Protein AF-A0A5J4T487-F1 (afdb_monomer_lite)

Organism: NCBI:txid222440

Secondary structure (DSSP, 8-state):
---------TT---SSS-HHHHHHHHHHS-SS--HHHHHHHHHHHHHHHTT--HHHHHHHHHH-----TTTTHHHHHHHHT-EEEEEEEETTTTEEEEEEEE-HHHHHHHHHHTT---------------------SS--EEEEEEEEEEETTEEEEEEEE-S-HHHHHSSEE-TTTSS-EE-TTSTTHHHHHHHHHHHHHHTTT---------SSPPP--TTTTT-HHHHHHHHTT-GGG----TT------------

Foldseek 3Di:
DQPPPCPVPVPPPDPFQLQVLLLVLVVVDPDDDDSVSSVVSSLVVVCVLVVHDPVRSVVCRVVDQHDDCVPCVLVVCQVVVAKEWEWEADPVVGAIDTDDIRHNVVSVVVVVVVPDPDDDDDDDDDDDDDDDDDPPVDGYYWYWYWDWDADPNDTRIRIHTDPDPCSRRCWDAAPQQSPDTARPPDPCRVVVNVVCNVVCVVVRNDDDDDDDDDPDDDDDDCVVVVPPVCVVCVVVVNNVPDDPDPPDDDDDPDPPDDD

Sequence (259 aa):
MVKVSRFPLAGLFSDLNDCFWLAFAKWLLQGKVSPDQIRCEAKKQMREFYNLTKKQYDTFINDYKGFDVVDELNKFVIKKLINVNIFYYDNDDKFYYLGERKQYNKIKNINIEDNSELQQDDQHSCSVNQLDEPIVENLLTFNILLVSDTNDNKAIYHVFYVTNTDGLTRQKYCPHCYQQSFDPKDDHFQRDYQQHISQCKINGGQIIKKVKLDEQPFQYVPHIQRNETYAYLLANNATQQFKPTQYYITYDFETVERK

Structure (mmCIF, N/CA/C/O backbone):
data_AF-A0A5J4T487-F1
#
_entry.id   AF-A0A5J4T487-F1
#
loop_
_atom_site.group_PDB
_atom_site.id
_atom_site.type_symbol
_atom_site.label_atom_id
_atom_site.label_alt_id
_atom_site.label_comp_id
_atom_site.label_asym_id
_atom_site.label_entity_id
_atom_site.label_seq_id
_atom_site.pdbx_PDB_ins_code
_atom_site.Cartn_x
_atom_site.Cartn_y
_atom_site.Cartn_z
_atom_site.occupancy
_atom_site.B_iso_or_equiv
_atom_site.auth_seq_id
_atom_site.auth_comp_id
_atom_site.auth_asym_id
_atom_site.auth_atom_id
_atom_site.pdbx_PDB_model_num
ATOM 1 N N . MET A 1 1 ? 16.377 11.952 -14.273 1.00 28.39 1 MET A N 1
ATOM 2 C CA . MET A 1 1 ? 16.378 12.341 -12.848 1.00 28.39 1 MET A CA 1
ATOM 3 C C . MET A 1 1 ? 14.931 12.548 -12.421 1.00 28.39 1 MET A C 1
ATOM 5 O O . MET A 1 1 ? 14.380 13.622 -12.631 1.00 28.39 1 MET A O 1
ATOM 9 N N . VAL A 1 2 ? 14.256 11.489 -11.960 1.00 27.05 2 VAL A N 1
ATOM 10 C CA . VAL A 1 2 ? 12.895 11.646 -11.437 1.00 27.05 2 VAL A CA 1
ATOM 11 C C . VAL A 1 2 ? 13.023 12.445 -10.158 1.00 27.05 2 VAL A C 1
ATOM 13 O O . VAL A 1 2 ? 13.617 11.989 -9.185 1.00 27.05 2 VAL A O 1
ATOM 16 N N . LYS A 1 3 ? 12.500 13.670 -10.197 1.00 23.55 3 LYS A N 1
ATOM 17 C CA . LYS A 1 3 ? 12.076 14.350 -8.988 1.00 23.55 3 LYS A CA 1
ATOM 18 C C . LYS A 1 3 ? 11.014 13.433 -8.381 1.00 23.55 3 LYS A C 1
ATOM 20 O O . LYS A 1 3 ? 9.839 13.571 -8.700 1.00 23.55 3 LYS A O 1
ATOM 25 N N . VAL A 1 4 ? 11.417 12.534 -7.476 1.00 31.47 4 VAL A N 1
ATOM 26 C CA . VAL A 1 4 ? 10.642 12.402 -6.242 1.00 31.47 4 VAL A CA 1
ATOM 27 C C . VAL A 1 4 ? 10.573 13.845 -5.813 1.00 31.47 4 VAL A C 1
ATOM 29 O O . VAL A 1 4 ? 11.621 14.453 -5.571 1.00 31.47 4 VAL A O 1
ATOM 32 N N . SER A 1 5 ? 9.415 14.480 -5.982 1.00 28.56 5 SER A N 1
ATOM 33 C CA . SER A 1 5 ? 9.263 15.838 -5.514 1.00 28.56 5 SER A CA 1
ATOM 34 C C . SER A 1 5 ? 9.824 15.794 -4.106 1.00 28.56 5 SER A C 1
ATOM 36 O O . SER A 1 5 ? 9.265 15.110 -3.248 1.00 28.56 5 SER A O 1
ATOM 38 N N . ARG A 1 6 ? 10.934 16.505 -3.887 1.00 30.20 6 ARG A N 1
ATOM 39 C CA . ARG A 1 6 ? 11.178 17.177 -2.626 1.00 30.20 6 ARG A CA 1
ATOM 40 C C . ARG A 1 6 ? 9.969 18.102 -2.455 1.00 30.20 6 ARG A C 1
ATOM 42 O O . ARG A 1 6 ? 10.069 19.310 -2.606 1.00 30.20 6 ARG A O 1
ATOM 49 N N . PHE A 1 7 ? 8.792 17.517 -2.215 1.00 32.00 7 PHE A N 1
ATOM 50 C CA . PHE A 1 7 ? 7.900 18.070 -1.239 1.00 32.00 7 PHE A CA 1
ATOM 51 C C . PHE A 1 7 ? 8.813 18.253 -0.041 1.00 32.00 7 PHE A C 1
ATOM 53 O O . PHE A 1 7 ? 9.547 17.316 0.298 1.00 32.00 7 PHE A O 1
ATOM 60 N N . PRO A 1 8 ? 8.893 19.463 0.505 1.00 31.83 8 PRO A N 1
ATOM 61 C CA . PRO A 1 8 ? 9.656 19.671 1.705 1.00 31.83 8 PRO A CA 1
ATOM 62 C C . PRO A 1 8 ? 8.998 18.794 2.775 1.00 31.83 8 PRO A C 1
ATOM 64 O O . PRO A 1 8 ? 8.044 19.192 3.424 1.00 31.83 8 PRO A O 1
ATOM 67 N N . LEU A 1 9 ? 9.519 17.576 2.942 1.00 42.28 9 LEU A N 1
ATOM 68 C CA . LEU A 1 9 ? 9.397 16.746 4.137 1.00 42.28 9 LEU A CA 1
ATOM 69 C C . LEU A 1 9 ? 10.276 17.326 5.259 1.00 42.28 9 LEU A C 1
ATOM 71 O O . LEU A 1 9 ? 10.566 16.654 6.241 1.00 42.28 9 LEU A O 1
ATOM 75 N N . ALA A 1 10 ? 10.691 18.591 5.134 1.00 30.11 10 ALA A N 1
ATOM 76 C CA . ALA A 1 10 ? 11.128 19.405 6.248 1.00 30.11 10 ALA A CA 1
ATOM 77 C C . ALA A 1 10 ? 9.914 19.623 7.169 1.00 30.11 10 ALA A C 1
ATOM 79 O O . ALA A 1 10 ? 9.169 20.586 7.006 1.00 30.11 10 ALA A O 1
ATOM 80 N N . GLY A 1 11 ? 9.674 18.676 8.082 1.00 38.94 11 GLY A N 1
ATOM 81 C CA . GLY A 1 11 ? 8.732 18.849 9.193 1.00 38.94 11 GLY A CA 1
ATOM 82 C C . GLY A 1 11 ? 7.813 17.673 9.537 1.00 38.94 11 GLY A C 1
ATOM 83 O O . GLY A 1 11 ? 6.979 17.839 10.420 1.00 38.94 11 GLY A O 1
ATOM 84 N N . LEU A 1 12 ? 7.917 16.514 8.872 1.00 41.34 12 LEU A N 1
ATOM 85 C CA . LEU A 1 12 ? 7.104 15.322 9.198 1.00 41.34 12 LEU A CA 1
ATOM 86 C C . LEU A 1 12 ? 7.932 14.061 9.487 1.00 41.34 12 LEU A C 1
ATOM 88 O O . LEU A 1 12 ? 7.369 12.974 9.571 1.00 41.34 12 LEU A O 1
ATOM 92 N N . PHE A 1 13 ? 9.246 14.198 9.685 1.00 46.75 13 PHE A N 1
ATOM 93 C CA . PHE A 1 13 ? 9.972 13.205 10.471 1.00 46.75 13 PHE A CA 1
ATOM 94 C C . PHE A 1 13 ? 9.573 13.440 11.923 1.00 46.75 13 PHE A C 1
ATOM 96 O O . PHE A 1 13 ? 10.032 14.378 12.569 1.00 46.75 13 PHE A O 1
ATOM 103 N N . SER A 1 14 ? 8.588 12.671 12.369 1.00 54.84 14 SER A N 1
ATOM 104 C CA . SER A 1 14 ? 8.346 12.490 13.788 1.00 54.84 14 SER A CA 1
ATOM 105 C C . SER A 1 14 ? 9.511 11.660 14.315 1.00 54.84 14 SER A C 1
ATOM 107 O O . SER A 1 14 ? 9.839 10.637 13.718 1.00 54.84 14 SER A O 1
ATOM 109 N N . ASP A 1 15 ? 10.128 12.078 15.418 1.00 62.84 15 ASP A N 1
ATOM 110 C CA . ASP A 1 15 ? 11.079 11.222 16.147 1.00 62.84 15 ASP A CA 1
ATOM 111 C C . ASP A 1 15 ? 10.369 9.992 16.756 1.00 62.84 15 ASP A C 1
ATOM 113 O O . ASP A 1 15 ? 10.998 9.074 17.276 1.00 62.84 15 ASP A O 1
ATOM 117 N N . LEU A 1 16 ? 9.034 9.979 16.696 1.00 70.25 16 LEU A N 1
ATOM 118 C CA . LEU A 1 16 ? 8.172 8.881 17.096 1.00 70.25 16 LEU A CA 1
ATOM 119 C C . LEU A 1 16 ? 7.979 7.958 15.885 1.00 70.25 16 LEU A C 1
ATOM 121 O O . LEU A 1 16 ? 7.803 8.425 14.762 1.00 70.25 16 LEU A O 1
ATOM 125 N N . ASN A 1 17 ? 7.951 6.641 16.097 1.00 84.44 17 ASN A N 1
ATOM 126 C CA . ASN A 1 17 ? 7.800 5.637 15.031 1.00 84.44 17 ASN A CA 1
ATOM 127 C C . ASN A 1 17 ? 6.376 5.603 14.407 1.00 84.44 17 ASN A C 1
ATOM 129 O O . ASN A 1 17 ? 5.833 4.545 14.104 1.00 84.44 17 ASN A O 1
ATOM 133 N N . ASP A 1 18 ? 5.721 6.749 14.218 1.00 89.06 18 ASP A N 1
ATOM 134 C CA . ASP A 1 18 ? 4.306 6.910 13.855 1.00 89.06 18 ASP A CA 1
ATOM 135 C C . ASP A 1 18 ? 4.053 7.125 12.347 1.00 89.06 18 ASP A C 1
ATOM 137 O O . ASP A 1 18 ? 2.925 7.410 11.935 1.00 89.06 18 ASP A O 1
ATOM 141 N N . CYS A 1 19 ? 5.076 6.942 11.505 1.00 91.19 19 CYS A N 1
ATOM 142 C CA . CYS A 1 19 ? 5.038 7.239 10.067 1.00 91.19 19 CYS A CA 1
ATOM 143 C C . CYS A 1 19 ? 3.842 6.620 9.315 1.00 91.19 19 CYS A C 1
ATOM 145 O O . CYS A 1 19 ? 3.210 7.301 8.506 1.00 91.19 19 CYS A O 1
ATOM 147 N N . PHE A 1 20 ? 3.468 5.373 9.625 1.00 93.94 20 PHE A N 1
ATOM 148 C CA . PHE A 1 20 ? 2.284 4.716 9.058 1.00 93.94 20 PHE A CA 1
ATOM 149 C C . PHE A 1 20 ? 0.998 5.507 9.326 1.00 93.94 20 PHE A C 1
ATOM 151 O O . PHE A 1 20 ? 0.184 5.727 8.427 1.00 93.94 20 PHE A O 1
ATOM 158 N N . TRP A 1 21 ? 0.829 5.986 10.556 1.00 95.25 21 TRP A N 1
ATOM 159 C CA . TRP A 1 21 ? -0.358 6.717 10.982 1.00 95.25 21 TRP A CA 1
ATOM 160 C C . TRP A 1 21 ? -0.410 8.118 10.389 1.00 95.25 21 TRP A C 1
ATOM 162 O O . TRP A 1 21 ? -1.489 8.575 10.013 1.00 95.25 21 TRP A O 1
ATOM 172 N N . LEU A 1 22 ? 0.742 8.776 10.232 1.00 94.06 22 LEU A N 1
ATOM 173 C CA . LEU A 1 22 ? 0.841 10.044 9.506 1.00 94.06 22 LEU A CA 1
ATOM 174 C C . LEU A 1 22 ? 0.495 9.868 8.022 1.00 94.06 22 LEU A C 1
ATOM 176 O O . LEU A 1 22 ? -0.261 10.669 7.467 1.00 94.06 22 LEU A O 1
ATOM 180 N N . ALA A 1 23 ? 0.996 8.804 7.388 1.00 93.81 23 ALA A N 1
ATOM 181 C CA . ALA A 1 23 ? 0.674 8.461 6.006 1.00 93.81 23 ALA A CA 1
ATOM 182 C C . ALA A 1 23 ? -0.832 8.203 5.835 1.00 93.81 23 ALA A C 1
ATOM 184 O O . ALA A 1 23 ? -1.463 8.764 4.935 1.00 93.81 23 ALA A O 1
ATOM 185 N N . PHE A 1 24 ? -1.426 7.421 6.737 1.00 95.62 24 PHE A N 1
ATOM 186 C CA . PHE A 1 24 ? -2.854 7.125 6.718 1.00 95.62 24 PHE A CA 1
ATOM 187 C C . PHE A 1 24 ? -3.713 8.369 6.974 1.00 95.62 24 PHE A C 1
ATOM 189 O O . PHE A 1 24 ? -4.661 8.633 6.237 1.00 95.62 24 PHE A O 1
ATOM 196 N N . ALA A 1 25 ? -3.348 9.194 7.958 1.00 95.69 25 ALA A N 1
ATOM 197 C CA . ALA A 1 25 ? -4.013 10.465 8.222 1.00 95.69 25 ALA A CA 1
ATOM 198 C C . ALA A 1 25 ? -3.958 11.394 7.005 1.00 95.69 25 ALA A C 1
ATOM 200 O O . ALA A 1 25 ? -4.963 12.009 6.648 1.00 95.69 25 ALA A O 1
ATOM 201 N N . LYS A 1 26 ? -2.813 11.468 6.314 1.00 93.50 26 LYS A N 1
ATOM 202 C CA . LYS A 1 26 ? -2.704 12.267 5.092 1.00 93.50 26 LYS A CA 1
ATOM 203 C C . LYS A 1 26 ? -3.568 11.721 3.951 1.00 93.50 26 LYS A C 1
ATOM 205 O O . LYS A 1 26 ? -4.063 12.515 3.155 1.00 93.50 26 LYS A O 1
ATOM 210 N N . TRP A 1 27 ? -3.748 10.405 3.862 1.00 94.12 27 TRP A N 1
ATOM 211 C CA . TRP A 1 27 ? -4.645 9.786 2.884 1.00 94.12 27 TRP A CA 1
ATOM 212 C C . TRP A 1 27 ? -6.121 10.085 3.171 1.00 94.12 27 TRP A C 1
ATOM 214 O O . TRP A 1 27 ? -6.861 10.419 2.246 1.00 94.12 27 TRP A O 1
ATOM 224 N N . LEU A 1 28 ? -6.531 10.045 4.443 1.00 93.62 28 LEU A N 1
ATOM 225 C CA . LEU A 1 28 ? -7.884 10.425 4.865 1.00 93.62 28 LEU A CA 1
ATOM 226 C C . LEU A 1 28 ? -8.172 11.910 4.597 1.00 93.62 28 LEU A C 1
ATOM 228 O O . LEU A 1 28 ? -9.252 12.272 4.130 1.00 93.62 28 LEU A O 1
ATOM 232 N N . LEU A 1 29 ? -7.201 12.777 4.893 1.00 91.81 29 LEU A N 1
ATOM 233 C CA . LEU A 1 29 ? -7.340 14.223 4.765 1.00 91.81 29 LEU A CA 1
ATOM 234 C C . LEU A 1 29 ? -7.008 14.675 3.331 1.00 91.81 29 LEU A C 1
ATOM 236 O O . LEU A 1 29 ? -5.857 14.958 2.975 1.00 91.81 29 LEU A O 1
ATOM 240 N N . GLN A 1 30 ? -8.041 14.771 2.496 1.00 79.94 30 GLN A N 1
ATOM 241 C CA . GLN A 1 30 ? -7.915 15.237 1.115 1.00 79.94 30 GLN A CA 1
ATOM 242 C C . GLN A 1 30 ? -7.666 16.756 1.036 1.00 79.94 30 GLN A C 1
ATOM 244 O O . GLN A 1 30 ? -8.190 17.540 1.824 1.00 79.94 30 GLN A O 1
ATOM 249 N N . GLY A 1 31 ? -6.867 17.186 0.053 1.00 82.56 31 GLY A N 1
ATOM 250 C CA . GLY A 1 31 ? -6.608 18.604 -0.230 1.00 82.56 31 GLY A CA 1
ATOM 251 C C . GLY A 1 31 ? -5.420 19.227 0.520 1.00 82.56 31 GLY A C 1
ATOM 252 O O . GLY A 1 31 ? -4.459 18.546 0.908 1.00 82.56 31 GLY A O 1
ATOM 253 N N . LYS A 1 32 ? -5.458 20.563 0.659 1.00 83.44 32 LYS A N 1
ATOM 254 C CA . LYS A 1 32 ? -4.463 21.351 1.406 1.00 83.44 32 LYS A CA 1
ATOM 255 C C . LYS A 1 32 ? -4.767 21.239 2.899 1.00 83.44 32 LYS A C 1
ATOM 257 O O . LYS A 1 32 ? -5.791 21.729 3.355 1.00 83.44 32 LYS A O 1
ATOM 262 N N . VAL A 1 33 ? -3.870 20.592 3.631 1.00 88.62 33 VAL A N 1
ATOM 263 C CA . VAL A 1 33 ? -4.037 20.232 5.045 1.00 88.62 33 VAL A CA 1
ATOM 264 C C . VAL A 1 33 ? -2.755 20.619 5.768 1.00 88.62 33 VAL A C 1
ATOM 266 O O . VAL A 1 33 ? -1.670 20.390 5.226 1.00 88.62 33 VAL A O 1
ATOM 269 N N . SER A 1 34 ? -2.861 21.216 6.954 1.00 91.19 34 SER A N 1
ATOM 270 C CA . SER A 1 34 ? -1.681 21.587 7.737 1.00 91.19 34 SER A CA 1
ATOM 271 C C . SER A 1 34 ? -1.026 20.358 8.393 1.00 91.19 34 SER A C 1
ATOM 273 O O . SER A 1 34 ? -1.713 19.372 8.679 1.00 91.19 34 SER A O 1
ATOM 275 N N . PRO A 1 35 ? 0.288 20.394 8.686 1.00 89.31 35 PRO A N 1
ATOM 276 C CA . PRO A 1 35 ? 0.957 19.315 9.417 1.00 89.31 35 PRO A CA 1
ATOM 277 C C . PRO A 1 35 ? 0.305 18.999 10.771 1.00 89.31 35 PRO A C 1
ATOM 279 O O . PRO A 1 35 ? 0.205 17.836 11.151 1.00 89.31 35 PRO A O 1
ATOM 282 N N . ASP A 1 36 ? -0.205 20.009 11.479 1.00 90.50 36 ASP A N 1
ATOM 283 C CA . ASP A 1 36 ? -0.881 19.829 12.771 1.00 90.50 36 ASP A CA 1
ATOM 284 C C . ASP A 1 36 ? -2.179 19.037 12.649 1.00 90.50 36 ASP A C 1
ATOM 286 O O . ASP A 1 36 ? -2.449 18.158 13.465 1.00 90.50 36 ASP A O 1
ATOM 290 N N . GLN A 1 37 ? -2.965 19.303 11.604 1.00 92.88 37 GLN A N 1
ATOM 291 C CA . GLN A 1 37 ? -4.185 18.546 11.330 1.00 92.88 37 GLN A CA 1
ATOM 292 C C . GLN A 1 37 ? -3.870 17.073 11.050 1.00 92.88 37 GLN A C 1
ATOM 294 O O . GLN A 1 37 ? -4.552 16.195 11.575 1.00 92.88 37 GLN A O 1
ATOM 299 N N . ILE A 1 38 ? -2.803 16.801 10.290 1.00 92.88 38 ILE A N 1
ATOM 300 C CA . ILE A 1 38 ? -2.344 15.434 10.005 1.00 92.88 38 ILE A CA 1
ATOM 301 C C . ILE A 1 38 ? -1.926 14.732 11.301 1.00 92.88 38 ILE A C 1
ATOM 303 O O . ILE A 1 38 ? -2.366 13.614 11.550 1.00 92.88 38 ILE A O 1
ATOM 307 N N . ARG A 1 39 ? -1.139 15.394 12.160 1.00 92.56 39 ARG A N 1
ATOM 308 C CA . ARG A 1 39 ? -0.702 14.837 13.454 1.00 92.56 39 ARG A CA 1
ATOM 309 C C . ARG A 1 39 ? -1.875 14.553 14.393 1.00 92.56 39 ARG A C 1
ATOM 311 O O . ARG A 1 39 ? -1.922 13.498 15.024 1.00 92.56 39 ARG A O 1
ATOM 318 N N . CYS A 1 40 ? -2.844 15.463 14.465 1.00 93.81 40 CYS A N 1
ATOM 319 C CA . CYS A 1 40 ? -4.056 15.275 15.260 1.00 93.81 40 CYS A CA 1
ATOM 320 C C . CYS A 1 40 ? -4.882 14.076 14.778 1.00 93.81 40 CYS A C 1
ATOM 322 O O . CYS A 1 40 ? -5.317 13.266 15.600 1.00 93.81 40 CYS A O 1
ATOM 324 N N . GLU A 1 41 ? -5.073 13.938 13.463 1.00 95.88 41 GLU A N 1
ATOM 325 C CA . GLU A 1 41 ? -5.811 12.808 12.900 1.00 95.88 41 GLU A CA 1
ATOM 326 C C . GLU A 1 41 ? -5.034 11.496 13.065 1.00 95.88 41 GLU A C 1
ATOM 328 O O . GLU A 1 41 ? -5.622 10.499 13.471 1.00 95.88 41 GLU A O 1
ATOM 333 N N . ALA A 1 42 ? -3.712 11.493 12.883 1.00 94.81 42 ALA A N 1
ATOM 334 C CA . ALA A 1 42 ? -2.872 10.322 13.139 1.00 94.81 42 ALA A CA 1
ATOM 335 C C . ALA A 1 42 ? -3.014 9.835 14.591 1.00 94.81 42 ALA A C 1
ATOM 337 O O . ALA A 1 42 ? -3.347 8.672 14.821 1.00 94.81 42 ALA A O 1
ATOM 338 N N . LYS A 1 43 ? -2.898 10.743 15.573 1.00 95.06 43 LYS A N 1
ATOM 339 C CA . LYS A 1 43 ? -3.124 10.438 16.998 1.00 95.06 43 LYS A CA 1
ATOM 340 C C . LYS A 1 43 ? -4.522 9.867 17.248 1.00 95.06 43 LYS A C 1
ATOM 342 O O . LYS A 1 43 ? -4.680 8.950 18.054 1.00 95.06 43 LYS A O 1
ATOM 347 N N . LYS A 1 44 ? -5.552 10.391 16.579 1.00 96.06 44 LYS A N 1
ATOM 348 C CA . LYS A 1 44 ? -6.923 9.873 16.684 1.00 96.06 44 LYS A CA 1
ATOM 349 C C . LYS A 1 44 ? -7.026 8.446 16.134 1.00 96.06 44 LYS A C 1
ATOM 351 O O . LYS A 1 44 ? -7.551 7.584 16.835 1.00 96.06 44 LYS A O 1
ATOM 356 N N . GLN A 1 45 ? -6.484 8.191 14.943 1.00 96.31 45 GLN A N 1
ATOM 357 C CA . GLN A 1 45 ? -6.514 6.877 14.294 1.00 96.31 45 GLN A CA 1
ATOM 358 C C . GLN A 1 45 ? -5.731 5.821 15.086 1.00 96.31 45 GLN A C 1
ATOM 360 O O . GLN A 1 45 ? -6.238 4.720 15.289 1.00 96.31 45 GLN A O 1
ATOM 365 N N . MET A 1 46 ? -4.560 6.175 15.628 1.00 95.56 46 MET A N 1
ATOM 366 C CA . MET A 1 46 ? -3.781 5.309 16.525 1.00 95.56 46 MET A CA 1
ATOM 367 C C . MET A 1 46 ? -4.580 4.907 17.759 1.00 95.56 46 MET A C 1
ATOM 369 O O . MET A 1 46 ? -4.695 3.728 18.089 1.00 95.56 46 MET A O 1
ATOM 373 N N . ARG A 1 47 ? -5.163 5.897 18.444 1.00 96.00 47 ARG A N 1
ATOM 374 C CA . ARG A 1 47 ? -5.953 5.651 19.653 1.00 96.00 47 ARG A CA 1
ATOM 375 C C . ARG A 1 47 ? -7.149 4.760 19.375 1.00 96.00 47 ARG A C 1
ATOM 377 O O . ARG A 1 47 ? -7.449 3.888 20.181 1.00 96.00 47 ARG A O 1
ATOM 384 N N . GLU A 1 48 ? -7.818 4.973 18.251 1.00 95.94 48 GLU A N 1
ATOM 385 C CA . GLU A 1 48 ? -8.932 4.133 17.832 1.00 95.94 48 GLU A CA 1
ATOM 386 C C . GLU A 1 48 ? -8.467 2.708 17.514 1.00 95.94 48 GLU A C 1
ATOM 388 O O . GLU A 1 48 ? -9.105 1.749 17.940 1.00 95.94 48 GLU A O 1
ATOM 393 N N . PHE A 1 49 ? -7.352 2.538 16.798 1.00 95.94 49 PHE A N 1
ATOM 394 C CA . PHE A 1 49 ? -6.853 1.222 16.405 1.00 95.94 49 PHE A CA 1
ATOM 395 C C . PHE A 1 49 ? -6.440 0.369 17.609 1.00 95.94 49 PHE A C 1
ATOM 397 O O . PHE A 1 49 ? -6.925 -0.759 17.730 1.00 95.94 49 PHE A O 1
ATOM 404 N N . TYR A 1 50 ? -5.641 0.944 18.512 1.00 95.31 50 TYR A N 1
ATOM 405 C CA . TYR A 1 50 ? -5.114 0.301 19.722 1.00 95.31 50 TYR A CA 1
ATOM 406 C C . TYR A 1 50 ? -6.050 0.387 20.941 1.00 95.31 50 TYR A C 1
ATOM 408 O O . TYR A 1 50 ? -5.688 -0.075 22.018 1.00 95.31 50 TYR A O 1
ATOM 416 N N . ASN A 1 51 ? -7.249 0.963 20.793 1.00 95.25 51 ASN A N 1
ATOM 417 C CA . ASN A 1 51 ? -8.233 1.151 21.868 1.00 95.25 51 ASN A CA 1
ATOM 418 C C . ASN A 1 51 ? -7.678 1.930 23.086 1.00 95.25 51 ASN A C 1
ATOM 420 O O . ASN A 1 51 ? -7.895 1.558 24.239 1.00 95.25 51 ASN A O 1
ATOM 424 N N . LEU A 1 52 ? -6.962 3.030 22.834 1.00 95.19 52 LEU A N 1
ATOM 425 C CA . LEU A 1 52 ? -6.276 3.823 23.859 1.00 95.19 52 LEU A CA 1
ATOM 426 C C . LEU A 1 52 ? -7.081 5.055 24.301 1.00 95.19 52 LEU A C 1
ATOM 428 O O . LEU A 1 52 ? -7.537 5.890 23.502 1.00 95.19 52 LEU A O 1
ATOM 432 N N . THR A 1 53 ? -7.144 5.269 25.614 1.00 94.19 53 THR A N 1
ATOM 433 C CA . THR A 1 53 ? -7.582 6.553 26.182 1.00 94.19 53 THR A CA 1
ATOM 434 C C . THR A 1 53 ? -6.545 7.655 25.932 1.00 94.19 53 THR A C 1
ATOM 436 O O . THR A 1 53 ? -5.396 7.396 25.575 1.00 94.19 53 THR A O 1
ATOM 439 N N . LYS A 1 54 ? -6.932 8.924 26.128 1.00 89.12 54 LYS A N 1
ATOM 440 C CA . LYS A 1 54 ? -6.013 10.062 25.936 1.00 89.12 54 LYS A CA 1
ATOM 441 C C . LYS A 1 54 ? -4.784 9.970 26.852 1.00 89.12 54 LYS A C 1
ATOM 443 O O . LYS A 1 54 ? -3.688 10.224 26.382 1.00 89.12 54 LYS A O 1
ATOM 448 N N . LYS A 1 55 ? -4.973 9.561 28.115 1.00 89.44 55 LYS A N 1
ATOM 449 C CA . LYS A 1 55 ? -3.883 9.413 29.096 1.00 89.44 55 LYS A CA 1
ATOM 450 C C . LYS A 1 55 ? -2.933 8.270 28.735 1.00 89.44 55 LYS A C 1
ATOM 452 O O . LYS A 1 55 ? -1.728 8.443 28.819 1.00 89.44 55 LYS A O 1
ATOM 457 N N . GLN A 1 56 ? -3.473 7.129 28.303 1.00 93.19 56 GLN A N 1
ATOM 458 C CA . GLN A 1 56 ? -2.658 5.976 27.903 1.00 93.19 56 GLN A CA 1
ATOM 459 C C . GLN A 1 56 ? -1.814 6.269 26.664 1.00 93.19 56 GLN A C 1
ATOM 461 O O . GLN A 1 56 ? -0.680 5.814 26.592 1.00 93.19 56 GLN A O 1
ATOM 466 N N . TYR A 1 57 ? -2.345 7.043 25.711 1.00 92.88 57 TYR A N 1
ATOM 467 C CA . TYR A 1 57 ? -1.611 7.399 24.497 1.00 92.88 57 TYR A CA 1
ATOM 468 C C . TYR A 1 57 ? -0.287 8.101 24.798 1.00 92.88 57 TYR A C 1
ATOM 470 O O . TYR A 1 57 ? 0.721 7.771 24.186 1.00 92.88 57 TYR A O 1
ATOM 478 N N . ASP A 1 58 ? -0.294 9.074 25.715 1.00 88.81 58 ASP A N 1
ATOM 479 C CA . ASP A 1 58 ? 0.880 9.915 25.965 1.00 88.81 58 ASP A CA 1
ATOM 480 C C . ASP A 1 58 ? 2.050 9.102 26.560 1.00 88.81 58 ASP A C 1
ATOM 482 O O . ASP A 1 58 ? 3.204 9.451 26.337 1.00 88.81 58 ASP A O 1
ATOM 486 N N . THR A 1 59 ? 1.767 7.991 27.251 1.00 92.25 59 THR A N 1
ATOM 487 C CA . THR A 1 59 ? 2.786 7.011 27.668 1.00 92.25 59 THR A CA 1
ATOM 488 C C . THR A 1 59 ? 3.121 6.038 26.537 1.00 92.25 59 THR A C 1
ATOM 490 O O . THR A 1 59 ? 4.289 5.852 26.219 1.00 92.25 59 THR A O 1
ATOM 493 N N . PHE A 1 60 ? 2.100 5.469 25.886 1.00 92.88 60 PHE A N 1
ATOM 494 C CA . PHE A 1 60 ? 2.239 4.478 24.814 1.00 92.88 60 PHE A CA 1
ATOM 495 C C . PHE A 1 60 ? 3.135 4.951 23.668 1.00 92.88 60 PHE A C 1
ATOM 497 O O . PHE A 1 60 ? 3.955 4.184 23.178 1.00 92.88 60 PHE A O 1
ATOM 504 N N . ILE A 1 61 ? 2.982 6.205 23.234 1.00 91.00 61 ILE A N 1
ATOM 505 C CA . ILE A 1 61 ? 3.681 6.723 22.054 1.00 91.00 61 ILE A CA 1
ATOM 506 C C . ILE A 1 61 ? 5.203 6.785 22.240 1.00 91.00 61 ILE A C 1
ATOM 508 O O . ILE A 1 61 ? 5.928 6.652 21.260 1.00 91.00 61 ILE A O 1
ATOM 512 N N . ASN A 1 62 ? 5.687 6.935 23.477 1.00 88.06 62 ASN A N 1
ATOM 513 C CA . ASN A 1 62 ? 7.123 6.993 23.762 1.00 88.06 62 ASN A CA 1
ATOM 514 C C . ASN A 1 62 ? 7.782 5.609 23.654 1.00 88.06 62 ASN A C 1
ATOM 516 O O . ASN A 1 62 ? 8.927 5.511 23.226 1.00 88.06 62 ASN A O 1
ATOM 520 N N . ASP A 1 63 ? 7.042 4.549 23.991 1.00 89.38 63 ASP A N 1
ATOM 521 C CA . ASP A 1 63 ? 7.511 3.158 23.919 1.00 89.38 63 ASP A CA 1
ATOM 522 C C . ASP A 1 63 ? 7.131 2.474 22.590 1.00 89.38 63 ASP A C 1
ATOM 524 O O . ASP A 1 63 ? 7.424 1.295 22.364 1.00 89.38 63 ASP A O 1
ATOM 528 N N . TYR A 1 64 ? 6.452 3.200 21.699 1.00 90.44 64 TYR A N 1
ATOM 529 C CA . TYR A 1 64 ? 5.923 2.666 20.454 1.00 90.44 64 TYR A CA 1
ATOM 530 C C . TYR A 1 64 ? 7.044 2.349 19.458 1.00 90.44 64 TYR A C 1
ATOM 532 O O . TYR A 1 64 ? 7.787 3.222 18.999 1.00 90.44 64 TYR A O 1
ATOM 540 N N . LYS A 1 65 ? 7.142 1.073 19.077 1.00 88.06 65 LYS A N 1
ATOM 541 C CA . LYS A 1 65 ? 8.187 0.568 18.171 1.00 88.06 65 LYS A CA 1
ATOM 542 C C . LYS A 1 65 ? 7.898 0.804 16.689 1.00 88.06 65 LYS A C 1
ATOM 544 O O . LYS A 1 65 ? 8.787 0.611 15.869 1.00 88.06 65 LYS A O 1
ATOM 549 N N . GLY A 1 66 ? 6.684 1.225 16.356 1.00 88.88 66 GLY A N 1
ATOM 550 C CA . GLY A 1 66 ? 6.226 1.351 14.980 1.00 88.88 66 GLY A CA 1
ATOM 551 C C . GLY A 1 66 ? 5.069 0.419 14.669 1.00 88.88 66 GLY A C 1
ATOM 552 O O . GLY A 1 66 ? 4.715 -0.437 15.473 1.00 88.88 66 GLY A O 1
ATOM 553 N N . PHE A 1 67 ? 4.446 0.656 13.516 1.00 91.81 67 PHE A N 1
ATOM 554 C CA . PHE A 1 67 ? 3.350 -0.179 13.033 1.00 91.81 67 PHE A CA 1
ATOM 555 C C . PHE A 1 67 ? 3.922 -1.472 12.460 1.00 91.81 67 PHE A C 1
ATOM 557 O O . PHE A 1 67 ? 4.779 -1.414 11.572 1.00 91.81 67 PHE A O 1
ATOM 564 N N . ASP A 1 68 ? 3.447 -2.615 12.944 1.00 90.94 68 ASP A N 1
ATOM 565 C CA . ASP A 1 68 ? 3.903 -3.909 12.452 1.00 90.94 68 ASP A CA 1
ATOM 566 C C . ASP A 1 68 ? 3.112 -4.291 11.197 1.00 90.94 68 ASP A C 1
ATOM 568 O O . ASP A 1 68 ? 1.961 -4.723 11.243 1.00 90.94 68 ASP A O 1
ATOM 572 N N . VAL A 1 69 ? 3.729 -4.097 10.033 1.00 89.88 69 VAL A N 1
ATOM 573 C CA . VAL A 1 69 ? 3.092 -4.381 8.741 1.00 89.88 69 VAL A CA 1
ATOM 574 C C . VAL A 1 69 ? 2.761 -5.869 8.584 1.00 89.88 69 VAL A C 1
ATOM 576 O O . VAL A 1 69 ? 1.791 -6.198 7.900 1.00 89.88 69 VAL A O 1
ATOM 579 N N . VAL A 1 70 ? 3.541 -6.761 9.195 1.00 88.38 70 VAL A N 1
ATOM 580 C CA . VAL A 1 70 ? 3.346 -8.208 9.064 1.00 88.38 70 VAL A CA 1
ATOM 581 C C . VAL A 1 70 ? 2.139 -8.635 9.893 1.00 88.38 70 VAL A C 1
ATOM 583 O O . VAL A 1 70 ? 1.215 -9.253 9.358 1.00 88.38 70 VAL A O 1
ATOM 586 N N . ASP A 1 71 ? 2.100 -8.217 11.158 1.00 90.44 71 ASP A N 1
ATOM 587 C CA . ASP A 1 71 ? 1.110 -8.711 12.117 1.00 90.44 71 ASP A CA 1
ATOM 588 C C . ASP A 1 71 ? -0.171 -7.857 12.167 1.00 90.44 71 ASP A C 1
ATOM 590 O O . ASP A 1 71 ? -1.281 -8.371 12.342 1.00 90.44 71 ASP A O 1
ATOM 594 N N . GLU A 1 72 ? -0.069 -6.537 11.990 1.00 94.19 72 GLU A N 1
ATOM 595 C CA . GLU A 1 72 ? -1.184 -5.613 12.241 1.00 94.19 72 GLU A CA 1
ATOM 596 C C . GLU A 1 72 ? -1.945 -5.203 10.976 1.00 94.19 72 GLU A C 1
ATOM 598 O O . GLU A 1 72 ? -3.105 -4.778 11.066 1.00 94.19 72 GLU A O 1
ATOM 603 N N . LEU A 1 73 ? -1.351 -5.342 9.785 1.00 94.38 73 LEU A N 1
ATOM 604 C CA . LEU A 1 73 ? -1.936 -4.804 8.553 1.00 94.38 73 LEU A CA 1
ATOM 605 C C . LEU A 1 73 ? -3.264 -5.469 8.173 1.00 94.38 73 LEU A C 1
ATOM 607 O O . LEU A 1 73 ? -4.201 -4.777 7.769 1.00 94.38 73 LEU A O 1
ATOM 611 N N . ASN A 1 74 ? -3.389 -6.788 8.333 1.00 94.56 74 ASN A N 1
ATOM 612 C CA . ASN A 1 74 ? -4.643 -7.491 8.039 1.00 94.56 74 ASN A CA 1
ATOM 613 C C . ASN A 1 74 ? -5.772 -7.021 8.972 1.00 94.56 74 ASN A C 1
ATOM 615 O O . ASN A 1 74 ? -6.873 -6.704 8.515 1.00 94.56 74 ASN A O 1
ATOM 619 N N . LYS A 1 75 ? -5.480 -6.890 10.274 1.00 94.62 75 LYS A N 1
ATOM 620 C CA . LYS A 1 75 ? -6.419 -6.353 11.270 1.00 94.62 75 LYS A CA 1
ATOM 621 C C . LYS A 1 75 ? -6.831 -4.922 10.930 1.00 94.62 75 LYS A C 1
ATOM 623 O O . LYS A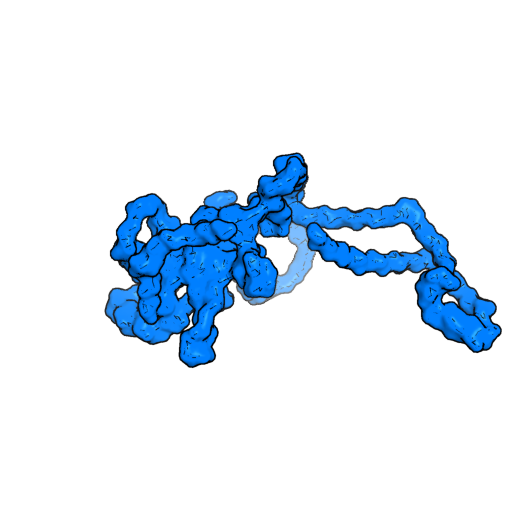 1 75 ? -8.004 -4.568 11.052 1.00 94.62 75 LYS A O 1
ATOM 628 N N . PHE A 1 76 ? -5.882 -4.104 10.486 1.00 95.56 76 PHE A N 1
ATOM 629 C CA . PHE A 1 76 ? -6.128 -2.737 10.045 1.00 95.56 76 PHE A CA 1
ATOM 630 C C . PHE A 1 76 ? -7.046 -2.668 8.821 1.00 95.56 76 PHE A C 1
ATOM 632 O O . PHE A 1 76 ? -8.039 -1.941 8.852 1.00 95.56 76 PHE A O 1
ATOM 639 N N . VAL A 1 77 ? -6.770 -3.467 7.790 1.00 94.88 77 VAL A N 1
ATOM 640 C CA . VAL A 1 77 ? -7.586 -3.566 6.571 1.00 94.88 77 VAL A CA 1
ATOM 641 C C . VAL A 1 77 ? -9.036 -3.928 6.888 1.00 94.88 77 VAL A C 1
ATOM 643 O O . VAL A 1 77 ? -9.952 -3.292 6.367 1.00 94.88 77 VAL A O 1
ATOM 646 N N . ILE A 1 78 ? -9.251 -4.896 7.782 1.00 92.69 78 ILE A N 1
ATOM 647 C CA . ILE A 1 78 ? -10.592 -5.298 8.226 1.00 92.69 78 ILE A CA 1
ATOM 648 C C . ILE A 1 78 ? -11.265 -4.170 9.003 1.00 92.69 78 ILE A C 1
ATOM 650 O O . ILE A 1 78 ? -12.382 -3.782 8.673 1.00 92.69 78 ILE A O 1
ATOM 654 N N . LYS A 1 79 ? -10.582 -3.606 10.007 1.00 93.38 79 LYS A N 1
ATOM 655 C CA . LYS A 1 79 ? -11.152 -2.568 10.878 1.00 93.38 79 LYS A CA 1
ATOM 656 C C . LYS A 1 79 ? -11.506 -1.292 10.114 1.00 93.38 79 LYS A C 1
ATOM 658 O O . LYS A 1 79 ? -12.440 -0.597 10.502 1.00 93.38 79 LYS A O 1
ATOM 663 N N . LYS A 1 80 ? -10.758 -0.964 9.058 1.00 93.56 80 LYS A N 1
ATOM 664 C CA . LYS A 1 80 ? -10.982 0.238 8.247 1.00 93.56 80 LYS A CA 1
ATOM 665 C C . LYS A 1 80 ? -11.803 -0.000 6.986 1.00 93.56 80 LYS A C 1
ATOM 667 O O . LYS A 1 80 ? -12.225 0.989 6.400 1.00 93.56 80 LYS A O 1
ATOM 672 N N . LEU A 1 81 ? -12.071 -1.254 6.607 1.00 93.38 81 LEU A N 1
ATOM 673 C CA . LEU A 1 81 ? -12.807 -1.611 5.390 1.00 93.38 81 LEU A CA 1
ATOM 674 C C . LEU A 1 81 ? -12.173 -0.959 4.145 1.00 93.38 81 LEU A C 1
ATOM 676 O O . LEU A 1 81 ? -12.826 -0.232 3.400 1.00 93.38 81 LEU A O 1
ATOM 680 N N . ILE A 1 82 ? -10.869 -1.170 3.940 1.00 94.62 82 ILE A N 1
ATOM 681 C CA . ILE A 1 82 ? -10.113 -0.590 2.813 1.00 94.62 82 ILE A CA 1
ATOM 682 C C . ILE A 1 82 ? -9.219 -1.631 2.146 1.00 94.62 82 ILE A C 1
ATOM 684 O O . ILE A 1 82 ? -8.906 -2.663 2.727 1.00 94.62 82 ILE A O 1
ATOM 688 N N . ASN A 1 83 ? -8.748 -1.341 0.938 1.00 94.38 83 ASN A N 1
ATOM 689 C CA . ASN A 1 83 ? -7.640 -2.079 0.337 1.00 94.38 83 ASN A CA 1
ATOM 690 C C . ASN A 1 83 ? -6.320 -1.350 0.609 1.00 94.38 83 ASN A C 1
ATOM 692 O O . ASN A 1 83 ? -6.291 -0.121 0.673 1.00 94.38 83 ASN A O 1
ATOM 696 N N . VAL A 1 84 ? -5.219 -2.090 0.703 1.00 95.56 84 VAL A N 1
ATOM 697 C CA . VAL A 1 84 ? -3.871 -1.521 0.809 1.00 95.56 84 VAL A CA 1
ATOM 698 C C . VAL A 1 84 ? -2.987 -2.095 -0.291 1.00 95.56 84 VAL A C 1
ATOM 700 O O . VAL A 1 84 ? -2.902 -3.312 -0.451 1.00 95.56 84 VAL A O 1
ATOM 703 N N . ASN A 1 85 ? -2.330 -1.219 -1.047 1.00 95.56 85 ASN A N 1
ATOM 704 C CA . ASN A 1 85 ? -1.281 -1.589 -1.995 1.00 95.56 85 ASN A CA 1
ATOM 705 C C . ASN A 1 85 ? 0.076 -1.212 -1.398 1.00 95.56 85 ASN A C 1
ATOM 707 O O . ASN A 1 85 ? 0.262 -0.067 -0.980 1.00 95.56 85 ASN A O 1
ATOM 711 N N . ILE A 1 86 ? 1.012 -2.154 -1.406 1.00 95.50 86 ILE A N 1
ATOM 712 C CA . ILE A 1 86 ? 2.337 -2.012 -0.816 1.00 95.50 86 ILE A CA 1
ATOM 713 C C . ILE A 1 86 ? 3.378 -1.976 -1.929 1.00 95.50 86 ILE A C 1
ATOM 715 O O . ILE A 1 86 ? 3.559 -2.943 -2.671 1.00 95.50 86 ILE A O 1
ATOM 719 N N . PHE A 1 87 ? 4.053 -0.842 -2.036 1.00 95.25 87 PHE A N 1
ATOM 720 C CA . PHE A 1 87 ? 5.160 -0.621 -2.946 1.00 95.25 87 PHE A CA 1
ATOM 721 C C . PHE A 1 87 ? 6.484 -0.784 -2.210 1.00 95.25 87 PHE A C 1
ATOM 723 O O . PHE A 1 87 ? 6.601 -0.423 -1.036 1.00 95.25 87 PHE A O 1
ATOM 730 N N . TYR A 1 88 ? 7.480 -1.269 -2.937 1.00 94.12 88 TYR A N 1
ATOM 731 C CA . TYR A 1 88 ? 8.849 -1.432 -2.467 1.00 94.12 88 TYR A CA 1
ATOM 732 C C . TYR A 1 88 ? 9.807 -0.719 -3.411 1.00 94.12 88 TYR A C 1
ATOM 734 O O . TYR A 1 88 ? 9.452 -0.372 -4.542 1.00 94.12 88 TYR A O 1
ATOM 742 N N . TYR A 1 89 ? 11.017 -0.487 -2.920 1.00 90.50 89 TYR A N 1
ATOM 743 C CA . TYR A 1 89 ? 12.137 -0.020 -3.717 1.00 90.50 89 TYR A CA 1
ATOM 744 C C . TYR A 1 89 ? 13.151 -1.151 -3.848 1.00 90.50 89 TYR A C 1
ATOM 746 O O . TYR A 1 89 ? 13.595 -1.697 -2.839 1.00 90.50 89 TYR A O 1
ATOM 754 N N . ASP A 1 90 ? 13.495 -1.487 -5.084 1.00 87.88 90 ASP A N 1
ATOM 755 C CA . ASP A 1 90 ? 14.599 -2.383 -5.379 1.00 87.88 90 ASP A CA 1
ATOM 756 C C . ASP A 1 90 ? 15.912 -1.591 -5.350 1.00 87.88 90 ASP A C 1
ATOM 758 O O . ASP A 1 90 ? 16.077 -0.618 -6.095 1.00 87.88 90 ASP A O 1
ATOM 762 N N . ASN A 1 91 ? 16.833 -1.978 -4.467 1.00 85.06 91 ASN A N 1
ATOM 763 C CA . ASN A 1 91 ? 18.125 -1.307 -4.340 1.00 85.06 91 ASN A CA 1
ATOM 764 C C . ASN A 1 91 ? 19.086 -1.657 -5.481 1.00 85.06 91 ASN A C 1
ATOM 766 O O . ASN A 1 91 ? 19.890 -0.800 -5.865 1.00 85.06 91 ASN A O 1
ATOM 770 N N . ASP A 1 92 ? 18.995 -2.875 -6.012 1.00 87.56 92 ASP A N 1
ATOM 771 C CA . ASP A 1 92 ? 19.912 -3.392 -7.023 1.00 87.56 92 ASP A CA 1
ATOM 772 C C . ASP A 1 92 ? 19.568 -2.773 -8.377 1.00 87.56 92 ASP A C 1
ATOM 774 O O . ASP A 1 92 ? 20.399 -2.110 -9.010 1.00 87.56 92 ASP A O 1
ATOM 778 N N . ASP A 1 93 ? 18.293 -2.856 -8.747 1.00 87.44 93 ASP A N 1
ATOM 779 C CA . ASP A 1 93 ? 17.810 -2.377 -10.040 1.00 87.44 93 ASP A CA 1
ATOM 780 C C . ASP A 1 93 ? 17.317 -0.917 -10.013 1.00 87.44 93 ASP A C 1
ATOM 782 O O . ASP A 1 93 ? 17.044 -0.307 -11.054 1.00 87.44 93 ASP A O 1
ATOM 786 N N . LYS A 1 94 ? 17.245 -0.308 -8.822 1.00 88.56 94 LYS A N 1
ATOM 787 C CA . LYS A 1 94 ? 16.931 1.117 -8.602 1.00 88.56 94 LYS A CA 1
ATOM 788 C C . LYS A 1 94 ? 15.573 1.546 -9.161 1.00 88.56 94 LYS A C 1
ATOM 790 O O . LYS A 1 94 ? 15.432 2.645 -9.721 1.00 88.56 94 LYS A O 1
ATOM 795 N N . PHE A 1 95 ? 14.552 0.713 -8.984 1.00 89.31 95 PHE A N 1
ATOM 796 C CA . PHE A 1 95 ? 13.175 1.030 -9.359 1.00 89.31 95 PHE A CA 1
ATOM 797 C C . PHE A 1 95 ? 12.180 0.728 -8.240 1.00 89.31 95 PHE A C 1
ATOM 799 O O . PHE A 1 95 ? 12.450 -0.022 -7.308 1.00 89.31 95 PHE A O 1
ATOM 806 N N . TYR A 1 96 ? 11.002 1.345 -8.334 1.00 93.31 96 TYR A N 1
ATOM 807 C CA . TYR A 1 96 ? 9.886 1.066 -7.436 1.00 93.31 96 TYR A CA 1
ATOM 808 C C . TYR A 1 96 ? 8.905 0.111 -8.102 1.00 93.31 96 TYR A C 1
ATOM 810 O O . TYR A 1 96 ? 8.590 0.278 -9.283 1.00 93.31 96 TYR A O 1
ATOM 818 N N . TYR A 1 97 ? 8.347 -0.820 -7.338 1.00 93.00 97 TYR A N 1
ATOM 819 C CA . TYR A 1 97 ? 7.364 -1.775 -7.842 1.00 93.00 97 TYR A CA 1
ATOM 820 C C . TYR A 1 97 ? 6.262 -2.057 -6.829 1.00 93.00 97 TYR A C 1
ATOM 822 O O . TYR A 1 97 ? 6.410 -1.808 -5.633 1.00 93.00 97 TYR A O 1
ATOM 830 N N . LEU A 1 98 ? 5.127 -2.541 -7.332 1.00 94.31 98 LEU A N 1
ATOM 831 C CA . LEU A 1 98 ? 4.028 -3.031 -6.510 1.00 94.31 98 LEU A CA 1
ATOM 832 C C . LEU A 1 98 ? 4.363 -4.452 -6.049 1.00 94.31 98 LEU A C 1
ATOM 834 O O . LEU A 1 98 ? 4.413 -5.353 -6.881 1.00 94.31 98 LEU A O 1
ATOM 838 N N . GLY A 1 99 ? 4.599 -4.649 -4.752 1.00 93.00 99 GLY A N 1
ATOM 839 C CA . GLY A 1 99 ? 4.940 -5.964 -4.206 1.00 93.00 99 GLY A CA 1
ATOM 840 C C . GLY A 1 99 ? 3.714 -6.740 -3.744 1.00 93.00 99 GLY A C 1
ATOM 841 O O . GLY A 1 99 ? 3.434 -7.820 -4.253 1.00 93.00 99 GLY A O 1
ATOM 842 N N . GLU A 1 100 ? 2.945 -6.180 -2.808 1.00 92.31 100 GLU A N 1
ATOM 843 C CA . GLU A 1 100 ? 1.799 -6.876 -2.217 1.00 92.31 100 GLU A CA 1
ATOM 844 C C . GLU A 1 100 ? 0.521 -6.029 -2.241 1.00 92.31 100 GLU A C 1
ATOM 846 O O . GLU A 1 100 ? 0.545 -4.797 -2.201 1.00 92.31 100 GLU A O 1
ATOM 851 N N . ARG A 1 101 ? -0.632 -6.707 -2.295 1.00 93.06 101 ARG A N 1
ATOM 852 C CA . ARG A 1 101 ? -1.953 -6.094 -2.150 1.00 93.06 101 ARG A CA 1
ATOM 853 C C . ARG A 1 101 ? -2.769 -6.816 -1.086 1.00 93.06 101 ARG A C 1
ATOM 855 O O . ARG A 1 101 ? -3.150 -7.971 -1.267 1.00 93.06 101 ARG A O 1
ATOM 862 N N . LYS A 1 102 ? -3.128 -6.102 -0.024 1.00 94.00 102 LYS A N 1
ATOM 863 C CA . LYS A 1 102 ? -4.054 -6.571 1.008 1.00 94.00 102 LYS A CA 1
ATOM 864 C C . LYS A 1 102 ? -5.459 -6.084 0.668 1.00 94.00 102 LYS A C 1
ATOM 866 O O . LYS A 1 102 ? -5.752 -4.893 0.760 1.00 94.00 102 LYS A O 1
ATOM 871 N N . GLN A 1 103 ? -6.321 -6.992 0.219 1.00 91.69 103 GLN A N 1
ATOM 872 C CA . GLN A 1 103 ? -7.690 -6.659 -0.179 1.00 91.69 103 GLN A CA 1
ATOM 873 C C . GLN A 1 103 ? -8.677 -7.112 0.892 1.00 91.69 103 GLN A C 1
ATOM 875 O O . GLN A 1 103 ? -8.706 -8.297 1.221 1.00 91.69 103 GLN A O 1
ATOM 880 N N . TYR A 1 104 ? -9.523 -6.204 1.383 1.00 92.44 104 TYR A N 1
ATOM 881 C CA . TYR A 1 104 ? -10.495 -6.508 2.440 1.00 92.44 104 TYR A CA 1
ATOM 882 C C . TYR A 1 104 ? -11.371 -7.716 2.092 1.00 92.44 104 TYR A C 1
ATOM 884 O O . TYR A 1 104 ? -11.452 -8.656 2.874 1.00 92.44 104 TYR A O 1
ATOM 892 N N . ASN A 1 105 ? -11.949 -7.744 0.886 1.00 87.56 105 ASN A N 1
ATOM 893 C CA . ASN A 1 105 ? -12.816 -8.847 0.462 1.00 87.56 105 ASN A CA 1
ATOM 894 C C . ASN A 1 105 ? -12.094 -10.203 0.395 1.00 87.56 105 ASN A C 1
ATOM 896 O O . ASN A 1 105 ? -12.746 -11.225 0.546 1.00 87.56 105 ASN A O 1
ATOM 900 N N . LYS A 1 106 ? -10.770 -10.228 0.194 1.00 86.56 106 LYS A N 1
ATOM 901 C CA . LYS A 1 106 ? -9.991 -11.475 0.240 1.00 86.56 106 LYS A CA 1
ATOM 902 C C . LYS A 1 106 ? -9.671 -11.877 1.678 1.00 86.56 106 LYS A C 1
ATOM 904 O O . LYS A 1 106 ? -9.862 -13.026 2.043 1.00 86.56 106 LYS A O 1
ATOM 909 N N . ILE A 1 107 ? -9.227 -10.923 2.495 1.00 88.31 107 ILE A N 1
ATOM 910 C CA . ILE A 1 107 ? -8.785 -11.179 3.874 1.00 88.31 107 ILE A CA 1
ATOM 911 C C . ILE A 1 107 ? -9.965 -11.544 4.782 1.00 88.31 107 ILE A C 1
ATOM 913 O O . ILE A 1 107 ? -9.844 -12.444 5.605 1.00 88.31 107 ILE A O 1
ATOM 917 N N . LYS A 1 108 ? -11.119 -10.883 4.625 1.00 83.94 108 LYS A N 1
ATOM 918 C CA . LYS A 1 108 ? -12.308 -11.176 5.435 1.00 83.94 108 LYS A CA 1
ATOM 919 C C . LYS A 1 108 ? -12.804 -12.610 5.229 1.00 83.94 108 LYS A C 1
ATOM 921 O O . LYS A 1 108 ? -13.267 -13.214 6.182 1.00 83.94 108 LYS A O 1
ATOM 926 N N . ASN A 1 109 ? -12.682 -13.136 4.008 1.00 75.44 109 ASN A N 1
ATOM 927 C CA . ASN A 1 109 ? -13.138 -14.481 3.674 1.00 75.44 109 ASN A CA 1
ATOM 928 C C . ASN A 1 109 ? -12.210 -15.544 4.282 1.00 75.44 109 ASN A C 1
ATOM 930 O O . ASN A 1 109 ? -12.705 -16.520 4.823 1.00 75.44 109 ASN A O 1
ATOM 934 N N . ILE A 1 110 ? -10.893 -15.301 4.290 1.00 71.31 110 ILE A N 1
ATOM 935 C CA . ILE A 1 110 ? -9.908 -16.194 4.929 1.00 71.31 110 ILE A CA 1
ATOM 936 C C . ILE A 1 110 ? -10.202 -16.347 6.433 1.00 71.31 110 ILE A C 1
ATOM 938 O O . ILE A 1 110 ? -10.262 -17.455 6.945 1.00 71.31 110 ILE A O 1
ATOM 942 N N . ASN A 1 111 ? -10.497 -15.247 7.134 1.00 57.66 111 ASN A N 1
ATOM 943 C CA . ASN A 1 111 ? -10.775 -15.284 8.578 1.00 57.66 111 ASN A CA 1
ATOM 944 C C . ASN A 1 111 ? -12.111 -15.955 8.966 1.00 57.66 111 ASN A C 1
ATOM 946 O O . ASN A 1 111 ? -12.352 -16.189 10.153 1.00 57.66 111 ASN A O 1
ATOM 950 N N . ILE A 1 112 ? -13.006 -16.197 8.004 1.00 55.38 112 ILE A N 1
ATOM 951 C CA . ILE A 1 112 ? -14.272 -16.906 8.241 1.00 55.38 112 ILE A CA 1
ATOM 952 C C . ILE A 1 112 ? -14.047 -18.425 8.196 1.00 55.38 112 ILE A C 1
ATOM 954 O O . ILE A 1 112 ? -14.702 -19.149 8.941 1.00 55.38 112 ILE A O 1
ATOM 958 N N . GLU A 1 113 ? -13.095 -18.902 7.390 1.00 47.88 113 GLU A N 1
ATOM 959 C CA . GLU A 1 113 ? -12.807 -20.334 7.228 1.00 47.88 113 GLU A CA 1
ATOM 960 C C . GLU A 1 113 ? -12.132 -20.933 8.480 1.00 47.88 113 GLU A C 1
ATOM 962 O O . GLU A 1 113 ? -12.512 -22.021 8.915 1.00 47.88 113 GLU A O 1
ATOM 967 N N . ASP A 1 114 ? -11.262 -20.174 9.158 1.00 43.16 114 ASP A N 1
ATOM 968 C CA . ASP A 1 114 ? -10.541 -20.618 10.369 1.00 43.16 114 ASP A CA 1
ATOM 969 C C . ASP A 1 114 ? -11.417 -20.733 11.639 1.00 43.16 114 ASP A C 1
ATOM 971 O O . ASP A 1 114 ? -10.976 -21.264 12.655 1.00 43.16 114 ASP A O 1
ATOM 975 N N . ASN A 1 115 ? -12.666 -20.251 11.612 1.00 41.69 115 ASN A N 1
ATOM 976 C CA . ASN A 1 115 ? -13.602 -20.332 12.746 1.00 41.69 115 ASN A CA 1
ATOM 977 C C . ASN A 1 115 ? -14.658 -21.442 12.595 1.00 41.69 115 ASN A C 1
ATOM 979 O O . ASN A 1 115 ? -15.639 -21.463 13.339 1.00 41.69 115 ASN A O 1
ATOM 983 N N . SER A 1 116 ? -14.473 -22.365 11.647 1.00 43.12 116 SER A N 1
ATOM 984 C CA . SER A 1 116 ? -15.419 -23.453 11.376 1.00 43.12 116 SER A CA 1
ATOM 985 C C . SER A 1 116 ? -14.848 -24.850 11.643 1.00 43.12 116 SER A C 1
ATOM 987 O O . SER A 1 116 ? -15.110 -25.794 10.908 1.00 43.12 116 SER A O 1
ATOM 989 N N . GLU A 1 117 ? -14.116 -25.034 12.743 1.00 38.88 117 GLU A N 1
ATOM 990 C CA . GLU A 1 117 ? -13.989 -26.373 13.328 1.00 38.88 117 GLU A CA 1
ATOM 991 C C . GLU A 1 117 ? -15.224 -26.666 14.188 1.00 38.88 117 GLU A C 1
ATOM 993 O O . GLU A 1 117 ? -15.305 -26.232 15.335 1.00 38.88 117 GLU A O 1
ATOM 998 N N . LEU A 1 118 ? -16.204 -27.372 13.608 1.00 36.53 118 LEU A N 1
ATOM 999 C CA . LEU A 1 118 ? -16.866 -28.552 14.188 1.00 36.53 118 LEU A CA 1
ATOM 1000 C C . LEU A 1 118 ? -18.029 -29.041 13.296 1.00 36.53 118 LEU A C 1
ATOM 1002 O O . LEU A 1 118 ? -18.994 -28.321 13.065 1.00 36.53 118 LEU A O 1
ATOM 1006 N N . GLN A 1 119 ? -17.936 -30.335 12.954 1.00 32.47 119 GLN A N 1
ATOM 1007 C CA . GLN A 1 119 ? -18.958 -31.268 12.433 1.00 32.47 119 GLN A CA 1
ATOM 1008 C C . GLN A 1 119 ? -19.124 -31.397 10.905 1.00 32.47 119 GLN A C 1
ATOM 1010 O O . GLN A 1 119 ? -19.968 -30.774 10.276 1.00 32.47 119 GLN A O 1
ATOM 1015 N N . GLN A 1 120 ? -18.254 -32.253 10.355 1.00 31.80 120 GLN A N 1
ATOM 1016 C CA . GLN A 1 120 ? -18.537 -33.478 9.582 1.00 31.80 120 GLN A CA 1
ATOM 1017 C C . GLN A 1 120 ? -19.837 -33.620 8.751 1.00 31.80 120 GLN A C 1
ATOM 1019 O O . GLN A 1 120 ? -20.948 -33.515 9.258 1.00 31.80 120 GLN A O 1
ATOM 1024 N N . ASP A 1 121 ? -19.577 -34.086 7.522 1.00 27.86 121 ASP A N 1
ATOM 1025 C CA . ASP A 1 121 ? -20.314 -35.052 6.693 1.00 27.86 121 ASP A CA 1
ATOM 1026 C C . ASP A 1 121 ? -21.316 -34.581 5.612 1.00 27.86 121 ASP A C 1
ATOM 1028 O O . ASP A 1 121 ? -22.348 -33.964 5.851 1.00 27.86 121 ASP A O 1
ATOM 1032 N N . ASP A 1 122 ? -20.955 -35.014 4.396 1.00 30.03 122 ASP A N 1
ATOM 1033 C CA . ASP A 1 122 ? -21.748 -35.428 3.238 1.00 30.03 122 ASP A CA 1
ATOM 1034 C C . ASP A 1 122 ? -22.584 -34.441 2.394 1.00 30.03 122 ASP A C 1
ATOM 1036 O O . ASP A 1 122 ? -23.596 -33.861 2.771 1.00 30.03 122 ASP A O 1
ATOM 1040 N N . GLN A 1 123 ? -22.148 -34.380 1.131 1.00 42.31 123 GLN A N 1
ATOM 1041 C CA . GLN A 1 123 ? -22.868 -34.130 -0.122 1.00 42.31 123 GLN A CA 1
ATOM 1042 C C . GLN A 1 123 ? -24.403 -33.953 -0.044 1.00 42.31 123 GLN A C 1
ATOM 1044 O O . GLN A 1 123 ? -25.149 -34.913 -0.223 1.00 42.31 123 GLN A O 1
ATOM 1049 N N . HIS A 1 124 ? -24.894 -32.710 -0.031 1.00 32.75 124 HIS A N 1
ATOM 1050 C CA . HIS A 1 124 ? -26.029 -32.322 -0.879 1.00 32.75 124 HIS A CA 1
ATOM 1051 C C . HIS A 1 124 ? -26.149 -30.803 -1.014 1.00 32.75 124 HIS A C 1
ATOM 1053 O O . HIS A 1 124 ? -25.909 -30.042 -0.082 1.00 32.75 124 HIS A O 1
ATOM 1059 N N . SER A 1 125 ? -26.547 -30.367 -2.205 1.00 45.59 125 SER A N 1
ATOM 1060 C CA . SER A 1 125 ? -27.007 -29.013 -2.500 1.00 45.59 125 SER A CA 1
ATOM 1061 C C . SER A 1 125 ? -28.014 -28.505 -1.466 1.00 45.59 125 SER A C 1
ATOM 1063 O O . SER A 1 125 ? -28.964 -29.225 -1.173 1.00 45.59 125 SER A O 1
ATOM 1065 N N . CYS A 1 126 ? -27.862 -27.259 -1.009 1.00 28.64 126 CYS A N 1
ATOM 1066 C CA . CYS A 1 126 ? -28.907 -26.226 -1.009 1.00 28.64 126 CYS A CA 1
ATOM 1067 C C . CYS A 1 126 ? -28.472 -24.999 -0.191 1.00 28.64 126 CYS A C 1
ATOM 1069 O O . CYS A 1 126 ? -28.059 -25.104 0.957 1.00 28.64 126 CYS A O 1
ATOM 1071 N N . SER A 1 127 ? -28.609 -23.836 -0.829 1.00 41.09 127 SER A N 1
ATOM 1072 C CA . SER A 1 127 ? -28.941 -22.523 -0.257 1.00 41.09 127 SER A CA 1
ATOM 1073 C C . SER A 1 127 ? -29.121 -22.456 1.267 1.00 41.09 127 SER A C 1
ATOM 1075 O O . SER A 1 127 ? -30.155 -22.871 1.791 1.00 41.09 127 SER A O 1
ATOM 1077 N N . VAL A 1 128 ? -28.168 -21.811 1.943 1.00 30.28 128 VAL A N 1
ATOM 1078 C CA . VAL A 1 128 ? -28.333 -21.291 3.304 1.00 30.28 128 VAL A CA 1
ATOM 1079 C C . VAL A 1 128 ? -28.213 -19.771 3.239 1.00 30.28 128 VAL A C 1
ATOM 1081 O O . VAL A 1 128 ? -27.256 -19.229 2.691 1.00 30.28 128 VAL A O 1
ATOM 1084 N N . ASN A 1 129 ? -29.257 -19.112 3.736 1.00 37.53 129 ASN A N 1
ATOM 1085 C CA . ASN A 1 129 ? -29.525 -17.680 3.664 1.00 37.53 129 ASN A CA 1
ATOM 1086 C C . ASN A 1 129 ? -28.310 -16.828 4.074 1.00 37.53 129 ASN A C 1
ATOM 1088 O O . ASN A 1 129 ? -27.985 -16.725 5.257 1.00 37.53 129 ASN A O 1
ATOM 1092 N N . GLN A 1 130 ? -27.671 -16.188 3.092 1.00 43.03 130 GLN A N 1
ATOM 1093 C CA . GLN A 1 130 ? -26.768 -15.066 3.323 1.00 43.03 130 GLN A CA 1
ATOM 1094 C C . GLN A 1 130 ? -27.610 -13.895 3.821 1.00 43.03 130 GLN A C 1
ATOM 1096 O O . GLN A 1 130 ? -28.408 -13.335 3.078 1.00 43.03 130 GLN A O 1
ATOM 1101 N N . LEU A 1 131 ? -27.457 -13.555 5.100 1.00 42.12 131 LEU A N 1
ATOM 1102 C CA . LEU A 1 131 ? -27.852 -12.243 5.591 1.00 42.12 131 LEU A CA 1
ATOM 1103 C C . LEU A 1 131 ? -27.068 -11.197 4.789 1.00 42.12 131 LEU A C 1
ATOM 1105 O O . LEU A 1 131 ? -25.843 -11.284 4.686 1.00 42.12 131 LEU A O 1
ATOM 1109 N N . ASP A 1 132 ? -27.810 -10.267 4.194 1.00 45.53 132 ASP A N 1
ATOM 1110 C CA . ASP A 1 132 ? -27.364 -9.214 3.283 1.00 45.53 132 ASP A CA 1
ATOM 1111 C C . ASP A 1 132 ? -26.305 -8.282 3.913 1.00 45.53 132 ASP A C 1
ATOM 1113 O O . ASP A 1 132 ? -26.603 -7.176 4.362 1.00 45.53 132 ASP A O 1
ATOM 1117 N N . GLU A 1 133 ? -25.040 -8.700 3.936 1.00 50.53 133 GLU A N 1
ATOM 1118 C CA . GLU A 1 133 ? -23.904 -7.782 4.070 1.00 50.53 133 GLU A CA 1
ATOM 1119 C C . GLU A 1 133 ? -23.590 -7.222 2.672 1.00 50.53 133 GLU A C 1
ATOM 1121 O O . GLU A 1 133 ? -23.265 -7.995 1.761 1.00 50.53 133 GLU A O 1
ATOM 1126 N N . PRO A 1 134 ? -23.689 -5.897 2.446 1.00 45.78 134 PRO A N 1
ATOM 1127 C CA . PRO A 1 134 ? -23.485 -5.329 1.124 1.00 45.78 134 PRO A CA 1
ATOM 1128 C C . PRO A 1 134 ? -22.058 -5.622 0.658 1.00 45.78 134 PRO A C 1
ATOM 1130 O O . PRO A 1 134 ? -21.075 -5.221 1.287 1.00 45.78 134 PRO A O 1
ATOM 1133 N N . ILE A 1 135 ? -21.929 -6.304 -0.481 1.00 53.50 135 ILE A N 1
ATOM 1134 C CA . ILE A 1 135 ? -20.661 -6.388 -1.201 1.00 53.50 135 ILE A CA 1
ATOM 1135 C C . ILE A 1 135 ? -20.276 -4.947 -1.540 1.00 53.50 135 ILE A C 1
ATOM 1137 O O . ILE A 1 135 ? -20.857 -4.324 -2.424 1.00 53.50 135 ILE A O 1
ATOM 1141 N N . VAL A 1 136 ? -19.327 -4.375 -0.797 1.00 56.19 136 VAL A N 1
ATOM 1142 C CA . VAL A 1 136 ? -18.826 -3.030 -1.084 1.00 56.19 136 VAL A CA 1
ATOM 1143 C C . VAL A 1 136 ? -17.989 -3.127 -2.358 1.00 56.19 136 VAL A C 1
ATOM 1145 O O . VAL A 1 136 ? -16.804 -3.462 -2.322 1.00 56.19 136 VAL A O 1
ATOM 1148 N N . GLU A 1 137 ? -18.627 -2.892 -3.504 1.00 60.31 137 GLU A N 1
ATOM 1149 C CA . GLU A 1 137 ? -18.018 -3.064 -4.829 1.00 60.31 137 GLU A CA 1
ATOM 1150 C C . GLU A 1 137 ? -16.907 -2.041 -5.120 1.00 60.31 137 GLU A C 1
ATOM 1152 O O . GLU A 1 137 ? -16.078 -2.274 -5.994 1.00 60.31 137 GLU A O 1
ATOM 1157 N N . ASN A 1 138 ? -16.812 -0.952 -4.347 1.00 67.00 138 ASN A N 1
ATOM 1158 C CA . ASN A 1 138 ? -15.824 0.111 -4.549 1.00 67.00 138 ASN A CA 1
ATOM 1159 C C . ASN A 1 138 ? -15.150 0.537 -3.238 1.00 67.00 138 ASN A C 1
ATOM 1161 O O . ASN A 1 138 ? -15.390 1.621 -2.708 1.00 67.00 138 ASN A O 1
ATOM 1165 N N . LEU A 1 139 ? -14.282 -0.326 -2.711 1.00 83.75 139 LEU A N 1
ATOM 1166 C CA . LEU A 1 139 ? -13.465 -0.006 -1.541 1.00 83.75 139 LEU A CA 1
ATOM 1167 C C . LEU A 1 139 ? -12.310 0.922 -1.917 1.00 83.75 139 LEU A C 1
ATOM 1169 O O . LEU A 1 139 ? -11.569 0.677 -2.877 1.00 83.75 139 LEU A O 1
ATOM 1173 N N . LEU A 1 140 ? -12.121 1.967 -1.112 1.00 91.50 140 LEU A N 1
ATOM 1174 C CA . LEU A 1 140 ? -10.993 2.876 -1.261 1.00 91.50 140 LEU A CA 1
ATOM 1175 C C . LEU A 1 140 ? -9.673 2.120 -1.067 1.00 91.50 140 LEU A C 1
ATOM 1177 O O . LEU A 1 140 ? -9.572 1.192 -0.263 1.00 91.50 140 LEU A O 1
ATOM 1181 N N . THR A 1 141 ? -8.656 2.526 -1.826 1.00 92.81 141 THR A N 1
ATOM 1182 C CA . THR A 1 141 ? -7.329 1.907 -1.776 1.00 92.81 141 THR A CA 1
ATOM 1183 C C . THR A 1 141 ? -6.304 2.893 -1.233 1.00 92.81 141 THR A C 1
ATOM 1185 O O . THR A 1 141 ? -6.138 3.992 -1.766 1.00 92.81 141 THR A O 1
ATOM 1188 N N . PHE A 1 142 ? -5.613 2.487 -0.174 1.00 95.12 142 PHE A N 1
ATOM 1189 C CA . PHE A 1 142 ? -4.504 3.208 0.429 1.00 95.12 142 PHE A CA 1
ATOM 1190 C C . PHE A 1 142 ? -3.186 2.669 -0.138 1.00 95.12 142 PHE A C 1
ATOM 1192 O O . PHE A 1 142 ? -2.869 1.491 0.002 1.00 95.12 142 PHE A O 1
ATOM 1199 N N . ASN A 1 143 ? -2.435 3.517 -0.837 1.00 95.56 143 ASN A N 1
ATOM 1200 C CA . ASN A 1 143 ? -1.167 3.133 -1.456 1.00 95.56 143 ASN A CA 1
ATOM 1201 C C . ASN A 1 143 ? -0.010 3.573 -0.558 1.00 95.56 143 ASN A C 1
ATOM 1203 O O . ASN A 1 143 ? 0.118 4.766 -0.268 1.00 95.56 143 ASN A O 1
ATOM 1207 N N . ILE A 1 144 ? 0.841 2.632 -0.159 1.00 95.38 144 ILE A N 1
ATOM 1208 C CA . ILE A 1 144 ? 1.994 2.896 0.702 1.00 95.38 144 ILE A CA 1
ATOM 1209 C C . ILE A 1 144 ? 3.291 2.450 0.043 1.00 95.38 144 ILE A C 1
ATOM 1211 O O . ILE A 1 144 ? 3.317 1.447 -0.657 1.00 95.38 144 ILE A O 1
ATOM 1215 N N . LEU A 1 145 ? 4.370 3.181 0.290 1.00 94.62 145 LEU A N 1
ATOM 1216 C CA . LEU A 1 145 ? 5.734 2.766 -0.009 1.00 94.62 145 LEU A CA 1
ATOM 1217 C C . LEU A 1 145 ? 6.410 2.393 1.309 1.00 94.62 145 LEU A C 1
ATOM 1219 O O . LEU A 1 145 ? 6.462 3.223 2.220 1.00 94.62 145 LEU A O 1
ATOM 1223 N N . LEU A 1 146 ? 6.920 1.167 1.388 1.00 92.44 146 LEU A N 1
ATOM 1224 C CA . LEU A 1 146 ? 7.740 0.701 2.499 1.00 92.44 146 LEU A CA 1
ATOM 1225 C C . LEU A 1 146 ? 9.212 0.912 2.172 1.00 92.44 146 LEU A C 1
ATOM 1227 O O . LEU A 1 146 ? 9.698 0.488 1.123 1.00 92.44 146 LEU A O 1
ATOM 1231 N N . VAL A 1 147 ? 9.913 1.566 3.090 1.00 87.50 147 VAL A N 1
ATOM 1232 C CA . VAL A 1 147 ? 11.351 1.810 3.005 1.00 87.50 147 VAL A CA 1
ATOM 1233 C C . VAL A 1 147 ? 11.981 1.291 4.284 1.00 87.50 147 VAL A C 1
ATOM 1235 O O . VAL A 1 147 ? 11.625 1.737 5.371 1.00 87.50 147 VAL A O 1
ATOM 1238 N N . SER A 1 148 ? 12.897 0.338 4.160 1.00 83.50 148 SER A N 1
ATOM 1239 C CA . SER A 1 148 ? 13.729 -0.093 5.278 1.00 83.50 148 SER A CA 1
ATOM 1240 C C . SER A 1 148 ? 14.810 0.948 5.554 1.00 83.50 148 SER A C 1
ATOM 1242 O O . SER A 1 148 ? 15.455 1.431 4.623 1.00 83.50 148 SER A O 1
ATOM 1244 N N . ASP A 1 149 ? 15.037 1.231 6.825 1.00 77.19 149 ASP A N 1
ATOM 1245 C CA . ASP A 1 149 ? 16.127 2.050 7.333 1.00 77.19 149 ASP A CA 1
ATOM 1246 C C . ASP A 1 149 ? 16.801 1.324 8.507 1.00 77.19 149 ASP A C 1
ATOM 1248 O O . ASP A 1 149 ? 16.258 0.374 9.082 1.00 77.19 149 ASP A O 1
ATOM 1252 N N . THR A 1 150 ? 18.001 1.755 8.864 1.00 71.69 150 THR A N 1
ATOM 1253 C CA . THR A 1 150 ? 18.760 1.225 9.993 1.00 71.69 150 THR A CA 1
ATOM 1254 C C . THR A 1 150 ? 19.105 2.361 10.938 1.00 71.69 150 THR A C 1
ATOM 1256 O O . THR A 1 150 ? 19.921 3.217 10.603 1.00 71.69 150 THR A O 1
ATOM 1259 N N . ASN A 1 151 ? 18.528 2.338 12.137 1.00 66.75 151 ASN A N 1
ATOM 1260 C CA . ASN A 1 151 ? 18.896 3.252 13.214 1.00 66.75 151 ASN A CA 1
ATOM 1261 C C . ASN A 1 151 ? 19.506 2.439 14.361 1.00 66.75 151 ASN A C 1
ATOM 1263 O O . ASN A 1 151 ? 18.873 1.500 14.847 1.00 66.75 151 ASN A O 1
ATOM 1267 N N . ASP A 1 152 ? 20.745 2.746 14.749 1.00 64.31 152 ASP A N 1
ATOM 1268 C CA . ASP A 1 152 ? 21.480 2.061 15.824 1.00 64.31 152 ASP A CA 1
ATOM 1269 C C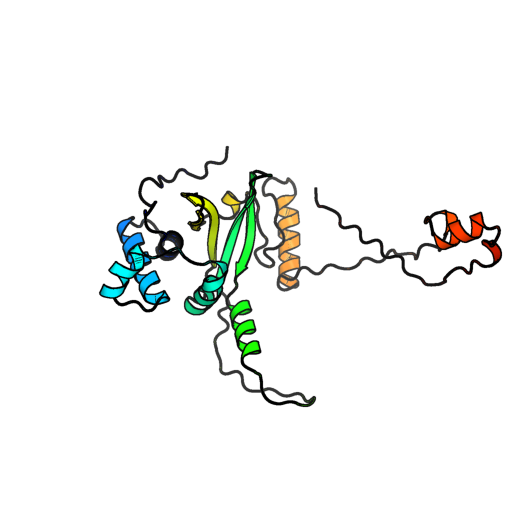 . ASP A 1 152 ? 21.403 0.517 15.754 1.00 64.31 152 ASP A C 1
ATOM 1271 O O . ASP A 1 152 ? 21.121 -0.164 16.743 1.00 64.31 152 ASP A O 1
ATOM 1275 N N . ASN A 1 153 ? 21.627 -0.052 14.560 1.00 65.00 153 ASN A N 1
ATOM 1276 C CA . ASN A 1 153 ? 21.551 -1.494 14.259 1.00 65.00 153 ASN A CA 1
ATOM 1277 C C . ASN A 1 153 ? 20.166 -2.153 14.437 1.00 65.00 153 ASN A C 1
ATOM 1279 O O . ASN A 1 153 ? 20.064 -3.381 14.411 1.00 65.00 153 ASN A O 1
ATOM 1283 N N . LYS A 1 154 ? 19.088 -1.375 14.573 1.00 67.44 154 LYS A N 1
ATOM 1284 C CA . LYS A 1 154 ? 17.709 -1.871 14.475 1.00 67.44 154 LYS A CA 1
ATOM 1285 C C . LYS A 1 154 ? 17.156 -1.557 13.091 1.00 67.44 154 LYS A C 1
ATOM 1287 O O . LYS A 1 154 ? 17.201 -0.410 12.648 1.00 67.44 154 LYS A O 1
ATOM 1292 N N . ALA A 1 155 ? 16.625 -2.579 12.423 1.00 68.62 155 ALA A N 1
ATOM 1293 C CA . ALA A 1 155 ? 15.869 -2.396 11.193 1.00 68.62 155 ALA A CA 1
ATOM 1294 C C . ALA A 1 155 ? 14.538 -1.710 11.530 1.00 68.62 155 ALA A C 1
ATOM 1296 O O . ALA A 1 155 ? 13.733 -2.246 12.293 1.00 68.62 155 ALA A O 1
ATOM 1297 N N . ILE A 1 156 ? 14.335 -0.514 10.988 1.00 76.00 156 ILE A N 1
ATOM 1298 C CA . ILE A 1 156 ? 13.103 0.266 11.108 1.00 76.00 156 ILE A CA 1
ATOM 1299 C C . ILE A 1 156 ? 12.480 0.347 9.719 1.00 76.00 156 ILE A C 1
ATOM 1301 O O . ILE A 1 156 ? 13.183 0.404 8.714 1.00 76.00 156 ILE A O 1
ATOM 1305 N N . TYR A 1 157 ? 11.154 0.358 9.647 1.00 80.75 157 TYR A N 1
ATOM 1306 C CA . TYR A 1 157 ? 10.448 0.601 8.397 1.00 80.75 157 TYR A CA 1
ATOM 1307 C C . TYR A 1 157 ? 9.777 1.967 8.440 1.00 80.75 157 TYR A C 1
ATOM 1309 O O . TYR A 1 157 ? 8.979 2.259 9.331 1.00 80.75 157 TYR A O 1
ATOM 1317 N N . HIS A 1 158 ? 10.076 2.792 7.444 1.00 86.12 158 HIS A N 1
ATOM 1318 C CA . HIS A 1 158 ? 9.349 4.016 7.173 1.00 86.12 158 HIS A CA 1
ATOM 1319 C C . HIS A 1 158 ? 8.262 3.762 6.134 1.00 86.12 158 HIS A C 1
ATOM 1321 O O . HIS A 1 158 ? 8.488 3.135 5.096 1.00 86.12 158 HIS A O 1
ATOM 1327 N N . VAL A 1 159 ? 7.070 4.282 6.416 1.00 90.44 159 VAL A N 1
ATOM 1328 C CA . VAL A 1 159 ? 5.910 4.183 5.533 1.00 90.44 159 VAL A CA 1
ATOM 1329 C C . VAL A 1 159 ? 5.609 5.551 4.946 1.00 90.44 159 VAL A C 1
ATOM 1331 O O . VAL A 1 159 ? 5.372 6.514 5.676 1.00 90.44 159 VAL A O 1
ATOM 1334 N N . PHE A 1 160 ? 5.559 5.628 3.620 1.00 91.75 160 PHE A N 1
ATOM 1335 C CA . PHE A 1 160 ? 5.183 6.840 2.901 1.00 91.75 160 PHE A CA 1
ATOM 1336 C C . PHE A 1 160 ? 3.861 6.646 2.173 1.00 91.75 160 PHE A C 1
ATOM 1338 O O . PHE A 1 160 ? 3.647 5.639 1.504 1.00 91.75 160 PHE A O 1
ATOM 1345 N N . TYR A 1 161 ? 2.983 7.642 2.254 1.00 93.50 161 TYR A N 1
ATOM 1346 C CA . TYR A 1 161 ? 1.768 7.662 1.447 1.00 93.50 161 TYR A CA 1
ATOM 1347 C C . TYR A 1 161 ? 2.094 7.998 -0.017 1.00 93.50 161 TYR A C 1
ATOM 1349 O O . TYR A 1 161 ? 2.723 9.019 -0.306 1.00 93.50 161 TYR A O 1
ATOM 1357 N N . VAL A 1 162 ? 1.627 7.160 -0.945 1.00 93.19 162 VAL A N 1
ATOM 1358 C CA . VAL A 1 162 ? 1.835 7.318 -2.389 1.00 93.19 162 VAL A CA 1
ATOM 1359 C C . VAL A 1 162 ? 0.576 7.881 -3.046 1.00 93.19 162 VAL A C 1
ATOM 1361 O O . VAL A 1 162 ? -0.460 7.224 -3.119 1.00 93.19 162 VAL A O 1
ATOM 1364 N N . THR A 1 163 ? 0.676 9.096 -3.584 1.00 91.06 163 THR A N 1
ATOM 1365 C CA . THR A 1 163 ? -0.423 9.753 -4.314 1.00 91.06 163 THR A CA 1
ATOM 1366 C C . THR A 1 163 ? -0.455 9.398 -5.798 1.00 91.06 163 THR A C 1
ATOM 1368 O O . THR A 1 163 ? -1.531 9.279 -6.374 1.00 91.06 163 THR A O 1
ATOM 1371 N N . ASN A 1 164 ? 0.713 9.234 -6.426 1.00 91.62 164 ASN A N 1
ATOM 1372 C CA . ASN A 1 164 ? 0.844 8.906 -7.844 1.00 91.62 164 ASN A CA 1
ATOM 1373 C C . ASN A 1 164 ? 1.660 7.618 -8.019 1.00 91.62 164 ASN A C 1
ATOM 1375 O O . ASN A 1 164 ? 2.891 7.647 -8.036 1.00 91.62 164 ASN A O 1
ATOM 1379 N N . THR A 1 165 ? 0.958 6.492 -8.152 1.00 92.75 165 THR A N 1
ATOM 1380 C CA . THR A 1 165 ? 1.554 5.155 -8.312 1.00 92.75 165 THR A CA 1
ATOM 1381 C C . THR A 1 165 ? 2.277 4.995 -9.646 1.00 92.75 165 THR A C 1
ATOM 1383 O O . THR A 1 165 ? 3.364 4.419 -9.697 1.00 92.75 165 THR A O 1
ATOM 1386 N N . ASP A 1 166 ? 1.706 5.553 -10.715 1.00 91.06 166 ASP A N 1
ATOM 1387 C CA . ASP A 1 166 ? 2.273 5.469 -12.062 1.00 91.06 166 ASP A CA 1
ATOM 1388 C C . ASP A 1 166 ? 3.564 6.292 -12.146 1.00 91.06 166 ASP A C 1
ATOM 1390 O O . ASP A 1 166 ? 4.547 5.864 -12.736 1.00 91.06 166 ASP A O 1
ATOM 1394 N N . GLY A 1 167 ? 3.599 7.461 -11.498 1.00 91.75 167 GLY A N 1
ATOM 1395 C CA . GLY A 1 167 ? 4.801 8.290 -11.406 1.00 91.75 167 GLY A CA 1
ATOM 1396 C C . GLY A 1 167 ? 5.906 7.660 -10.555 1.00 91.75 167 GLY A C 1
ATOM 1397 O O . GLY A 1 167 ? 7.082 7.799 -10.893 1.00 91.75 167 GLY A O 1
ATOM 1398 N N . LEU A 1 168 ? 5.534 6.957 -9.478 1.00 92.69 168 LEU A N 1
ATOM 1399 C CA . LEU A 1 168 ? 6.476 6.257 -8.600 1.00 92.69 168 LEU A CA 1
ATOM 1400 C C . LEU A 1 168 ? 7.158 5.097 -9.336 1.00 92.69 168 LEU A C 1
ATOM 1402 O O . LEU A 1 168 ? 8.383 5.031 -9.393 1.00 92.69 168 LEU A O 1
ATOM 1406 N N . THR A 1 169 ? 6.358 4.210 -9.926 1.00 92.88 169 THR A N 1
ATOM 1407 C CA . THR A 1 169 ? 6.845 2.985 -10.581 1.00 92.88 169 THR A CA 1
ATOM 1408 C C . THR A 1 169 ? 7.279 3.201 -12.028 1.00 92.88 169 THR A C 1
ATOM 1410 O O . THR A 1 169 ? 7.985 2.370 -12.586 1.00 92.88 169 THR A O 1
ATOM 1413 N N . ARG A 1 170 ? 6.881 4.324 -12.645 1.00 93.38 170 ARG A N 1
ATOM 1414 C CA . ARG A 1 170 ? 6.996 4.601 -14.093 1.00 93.38 170 ARG A CA 1
ATOM 1415 C C . ARG A 1 170 ? 6.298 3.562 -14.964 1.00 93.38 170 ARG A C 1
ATOM 1417 O O . ARG A 1 170 ? 6.615 3.431 -16.137 1.00 93.38 170 ARG A O 1
ATOM 1424 N N . GLN A 1 171 ? 5.365 2.831 -14.378 1.00 93.12 171 GLN A N 1
ATOM 1425 C CA . GLN A 1 171 ? 4.688 1.701 -14.976 1.00 93.12 171 GLN A CA 1
ATOM 1426 C C . GLN A 1 171 ? 3.190 1.886 -14.762 1.00 93.12 171 GLN A C 1
ATOM 1428 O O . GLN A 1 171 ? 2.750 2.328 -13.698 1.00 93.12 171 GLN A O 1
ATOM 1433 N N . LYS A 1 172 ? 2.387 1.538 -15.765 1.00 93.94 172 LYS A N 1
ATOM 1434 C CA . LYS A 1 172 ? 0.932 1.518 -15.646 1.00 93.94 172 LYS A CA 1
ATOM 1435 C C . LYS A 1 172 ? 0.473 0.100 -15.347 1.00 93.94 172 LYS A C 1
ATOM 1437 O O . LYS A 1 172 ? 0.571 -0.779 -16.197 1.00 93.94 172 LYS A O 1
ATOM 1442 N N . TYR A 1 173 ? -0.048 -0.123 -14.147 1.00 93.12 173 TYR A N 1
ATOM 1443 C CA . TYR A 1 173 ? -0.611 -1.418 -13.770 1.00 93.12 173 TYR A CA 1
ATOM 1444 C C . TYR A 1 173 ? -2.035 -1.574 -14.307 1.00 93.12 173 TYR A C 1
ATOM 1446 O O . TYR A 1 173 ? -2.819 -0.621 -14.319 1.00 93.12 173 TYR A O 1
ATOM 1454 N N . CYS A 1 174 ? -2.390 -2.791 -14.716 1.00 92.19 174 CYS A N 1
ATOM 1455 C CA . CYS A 1 174 ? -3.765 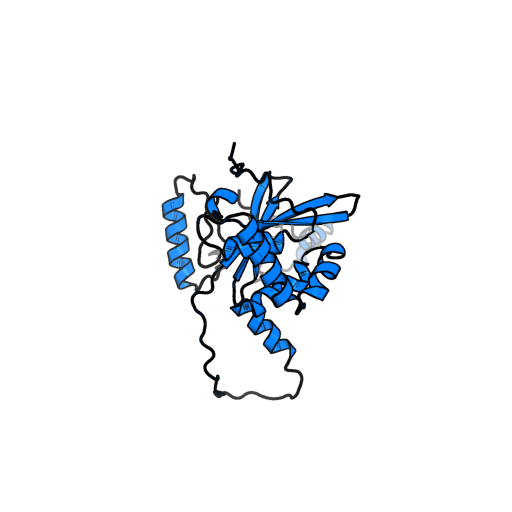-3.132 -15.060 1.00 92.19 174 CYS A CA 1
ATOM 1456 C C . CYS A 1 174 ? -4.680 -2.981 -13.825 1.00 92.19 174 CYS A C 1
ATOM 1458 O O . CYS A 1 174 ? -4.404 -3.602 -12.796 1.00 92.19 174 CYS A O 1
ATOM 1460 N N . PRO A 1 175 ? -5.802 -2.241 -13.913 1.00 90.62 175 PRO A N 1
ATOM 1461 C CA . PRO A 1 175 ? -6.706 -1.997 -12.785 1.00 90.62 175 PRO A CA 1
ATOM 1462 C C . PRO A 1 175 ? -7.568 -3.210 -12.404 1.00 90.62 175 PRO A C 1
ATOM 1464 O O . PRO A 1 175 ? -8.339 -3.136 -11.453 1.00 90.62 175 PRO A O 1
ATOM 1467 N N . HIS A 1 176 ? -7.488 -4.314 -13.149 1.00 89.88 176 HIS A N 1
ATOM 1468 C CA . HIS A 1 176 ? -8.252 -5.528 -12.865 1.00 89.88 176 HIS A CA 1
ATOM 1469 C C . HIS A 1 176 ? -7.382 -6.575 -12.166 1.00 89.88 176 HIS A C 1
ATOM 1471 O O . HIS A 1 176 ? -7.698 -6.985 -11.050 1.00 89.88 176 HIS A O 1
ATOM 1477 N N . CYS A 1 177 ? -6.251 -6.961 -12.769 1.00 89.06 177 CYS A N 1
ATOM 1478 C CA . CYS A 1 177 ? -5.361 -7.965 -12.178 1.00 89.06 177 CYS A CA 1
ATOM 1479 C C . CYS A 1 177 ? -4.309 -7.371 -11.232 1.00 89.06 177 CYS A C 1
ATOM 1481 O O . CYS A 1 177 ? -3.903 -8.044 -10.289 1.00 89.06 177 CYS A O 1
ATOM 1483 N N . TYR A 1 178 ? -3.851 -6.133 -11.473 1.00 89.12 178 TYR A N 1
ATOM 1484 C CA . TYR A 1 178 ? -2.691 -5.506 -10.814 1.00 89.12 178 TYR A CA 1
ATOM 1485 C C . TYR A 1 178 ? -1.400 -6.348 -10.833 1.00 89.12 178 TYR A C 1
ATOM 1487 O O . TYR A 1 178 ? -0.478 -6.083 -10.073 1.00 89.12 178 TYR A O 1
ATOM 1495 N N . GLN A 1 179 ? -1.334 -7.355 -11.704 1.00 87.69 179 GLN A N 1
ATOM 1496 C CA . GLN A 1 179 ? -0.175 -8.230 -11.898 1.00 87.69 179 GLN A CA 1
ATOM 1497 C C . GLN A 1 179 ? 0.604 -7.845 -13.157 1.00 87.69 179 GLN A C 1
ATOM 1499 O O . GLN A 1 179 ? 1.825 -7.917 -13.179 1.00 87.69 179 GLN A O 1
ATOM 1504 N N . GLN A 1 180 ? -0.100 -7.415 -14.208 1.00 90.69 180 GLN A N 1
ATOM 1505 C CA . GLN A 1 180 ? 0.525 -6.935 -15.433 1.00 90.69 180 GLN A CA 1
ATOM 1506 C C . GLN A 1 180 ? 0.730 -5.419 -15.360 1.00 90.69 180 GLN A C 1
ATOM 1508 O O . GLN A 1 180 ? -0.226 -4.666 -15.139 1.00 90.69 180 GLN A O 1
ATOM 1513 N N . SER A 1 181 ? 1.967 -4.992 -15.588 1.00 92.44 181 SER A N 1
ATOM 1514 C CA . SER A 1 181 ? 2.364 -3.605 -15.811 1.00 92.44 181 SER A CA 1
ATOM 1515 C C . SER A 1 181 ? 2.751 -3.367 -17.272 1.00 92.44 181 SER A C 1
ATOM 1517 O O . SER A 1 181 ? 3.004 -4.311 -18.028 1.00 92.44 181 SER A O 1
ATOM 1519 N N . PHE A 1 182 ? 2.747 -2.096 -17.664 1.00 94.25 182 PHE A N 1
ATOM 1520 C CA . PHE A 1 182 ? 3.067 -1.622 -19.005 1.00 94.25 182 PHE A CA 1
ATOM 1521 C C . PHE A 1 182 ? 3.871 -0.329 -18.903 1.00 94.25 182 PHE A C 1
ATOM 1523 O O . PHE A 1 182 ? 3.464 0.572 -18.162 1.00 94.25 182 PHE A O 1
ATOM 1530 N N . ASP A 1 183 ? 4.964 -0.211 -19.658 1.00 94.44 183 ASP A N 1
ATOM 1531 C CA . ASP A 1 183 ? 5.753 1.021 -19.699 1.00 94.44 183 ASP A CA 1
ATOM 1532 C C . ASP A 1 183 ? 5.013 2.065 -20.552 1.00 94.44 183 ASP A C 1
ATOM 1534 O O . ASP A 1 183 ? 4.822 1.844 -21.749 1.00 94.44 183 ASP A O 1
ATOM 1538 N N . PRO A 1 184 ? 4.597 3.216 -19.990 1.00 93.44 184 PRO A N 1
ATOM 1539 C CA . PRO A 1 184 ? 3.944 4.276 -20.754 1.00 93.44 184 PRO A CA 1
ATOM 1540 C C . PRO A 1 184 ? 4.806 4.885 -21.869 1.00 93.44 184 PRO A C 1
ATOM 1542 O O . PRO A 1 184 ? 4.282 5.655 -22.671 1.00 93.44 184 PRO A O 1
ATOM 1545 N N . LYS A 1 185 ? 6.118 4.617 -21.885 1.00 93.50 185 LYS A N 1
ATOM 1546 C CA . LYS A 1 185 ? 7.046 5.075 -22.927 1.00 93.50 185 LYS A CA 1
ATOM 1547 C C . LYS A 1 185 ? 7.147 4.135 -24.123 1.00 93.50 185 LYS A C 1
ATOM 1549 O O . LYS A 1 185 ? 7.775 4.522 -25.101 1.00 93.50 185 LYS A O 1
ATOM 1554 N N . ASP A 1 186 ? 6.595 2.930 -24.031 1.00 95.19 186 ASP A N 1
ATOM 1555 C CA . ASP A 1 186 ? 6.603 1.977 -25.136 1.00 95.19 186 ASP A CA 1
ATOM 1556 C C . ASP A 1 186 ? 5.732 2.492 -26.298 1.00 95.19 186 ASP A C 1
ATOM 1558 O O . ASP A 1 186 ? 4.618 2.980 -26.083 1.00 95.19 186 ASP A O 1
ATOM 1562 N N . ASP A 1 187 ? 6.218 2.363 -27.535 1.00 95.69 187 ASP A N 1
ATOM 1563 C CA . ASP A 1 187 ? 5.509 2.803 -28.746 1.00 95.69 187 ASP A CA 1
ATOM 1564 C C . ASP A 1 187 ? 4.153 2.093 -28.923 1.00 95.69 187 ASP A C 1
ATOM 1566 O O . ASP A 1 187 ? 3.202 2.636 -29.495 1.00 95.69 187 ASP A O 1
ATOM 1570 N N . HIS A 1 188 ? 4.041 0.869 -28.414 1.00 95.12 188 HIS A N 1
ATOM 1571 C CA . HIS A 1 188 ? 2.852 0.032 -28.466 1.00 95.12 188 HIS A CA 1
ATOM 1572 C C . HIS A 1 188 ? 2.032 0.046 -27.174 1.00 95.12 188 HIS A C 1
ATOM 1574 O O . HIS A 1 188 ? 0.985 -0.610 -27.120 1.00 95.12 188 HIS A O 1
ATOM 1580 N N . PHE A 1 189 ? 2.427 0.851 -26.180 1.00 94.94 189 PHE A N 1
ATOM 1581 C CA . PHE A 1 189 ? 1.777 0.953 -24.873 1.00 94.94 189 PHE A CA 1
ATOM 1582 C C . PHE A 1 189 ? 0.250 1.007 -24.967 1.00 94.94 189 PHE A C 1
ATOM 1584 O O . PHE A 1 189 ? -0.446 0.217 -24.333 1.00 94.94 189 PHE A O 1
ATOM 1591 N N . GLN A 1 190 ? -0.288 1.928 -25.774 1.00 94.94 190 GLN A N 1
ATOM 1592 C CA . GLN A 1 190 ? -1.735 2.139 -25.856 1.00 94.94 190 GLN A CA 1
ATOM 1593 C C . GLN A 1 190 ? -2.468 0.898 -26.365 1.00 94.94 190 GLN A C 1
ATOM 1595 O O . GLN A 1 190 ? -3.481 0.507 -25.787 1.00 94.94 190 GLN A O 1
ATOM 1600 N N . ARG A 1 191 ? -1.960 0.271 -27.429 1.00 96.62 191 ARG A N 1
ATOM 1601 C CA . ARG A 1 191 ? -2.567 -0.925 -28.020 1.00 96.62 191 ARG A CA 1
ATOM 1602 C C . ARG A 1 191 ? -2.548 -2.076 -27.017 1.00 96.62 191 ARG A C 1
ATOM 1604 O O . ARG A 1 191 ? -3.596 -2.660 -26.743 1.00 96.62 191 ARG A O 1
ATOM 1611 N N . ASP A 1 192 ? -1.381 -2.354 -26.446 1.00 95.44 192 ASP A N 1
ATOM 1612 C CA . ASP A 1 192 ? -1.157 -3.533 -25.610 1.00 95.44 192 ASP A CA 1
ATOM 1613 C C . ASP A 1 192 ? -1.881 -3.402 -24.261 1.00 95.44 192 ASP A C 1
ATOM 1615 O O . ASP A 1 192 ? -2.525 -4.348 -23.798 1.00 95.44 192 ASP A O 1
ATOM 1619 N N . TYR A 1 193 ? -1.881 -2.200 -23.675 1.00 95.31 193 TYR A N 1
ATOM 1620 C CA . TYR A 1 193 ? -2.627 -1.891 -22.455 1.00 95.31 193 TYR A CA 1
ATOM 1621 C C . TYR A 1 193 ? -4.140 -2.059 -22.653 1.00 95.31 193 TYR A C 1
ATOM 1623 O O . TYR A 1 193 ? -4.804 -2.698 -21.834 1.00 95.31 193 TYR A O 1
ATOM 1631 N N . GLN A 1 194 ? -4.703 -1.535 -23.749 1.00 95.62 194 GLN A N 1
ATOM 1632 C CA . GLN A 1 194 ? -6.143 -1.642 -24.026 1.00 95.62 194 GLN A CA 1
ATOM 1633 C C . GLN A 1 194 ? -6.568 -3.076 -24.359 1.00 95.62 194 GLN A C 1
ATOM 1635 O O . GLN A 1 194 ? -7.594 -3.560 -23.865 1.00 95.62 194 GLN A O 1
ATOM 1640 N N . GLN A 1 195 ? -5.760 -3.787 -25.148 1.00 95.12 195 GLN A N 1
ATOM 1641 C CA . GLN A 1 195 ? -5.988 -5.198 -25.446 1.00 95.12 195 GLN A CA 1
ATOM 1642 C C . GLN A 1 195 ? -5.972 -6.036 -24.164 1.00 95.12 195 GLN A C 1
ATOM 1644 O O . GLN A 1 195 ? -6.862 -6.859 -23.944 1.00 95.12 195 GLN A O 1
ATOM 1649 N N . HIS A 1 196 ? -5.007 -5.793 -23.276 1.00 93.88 196 HIS A N 1
ATOM 1650 C CA . HIS A 1 196 ? -4.960 -6.485 -21.999 1.00 93.88 196 HIS A CA 1
ATOM 1651 C C . HIS A 1 196 ? -6.159 -6.147 -21.114 1.00 93.88 196 HIS A C 1
ATOM 1653 O O . HIS A 1 196 ? -6.780 -7.064 -20.590 1.00 93.88 196 HIS A O 1
ATOM 1659 N N . ILE A 1 197 ? -6.508 -4.869 -20.932 1.00 94.44 197 ILE A N 1
ATOM 1660 C CA . ILE A 1 197 ? -7.606 -4.472 -20.036 1.00 94.44 197 ILE A CA 1
ATOM 1661 C C . ILE A 1 197 ? -8.935 -5.063 -20.475 1.00 94.44 197 ILE A C 1
ATOM 1663 O O . ILE A 1 197 ? -9.659 -5.598 -19.637 1.00 94.44 197 ILE A O 1
ATOM 1667 N N . SER A 1 198 ? -9.250 -4.990 -21.768 1.00 93.88 198 SER A N 1
ATOM 1668 C CA . SER A 1 198 ? -10.498 -5.537 -22.304 1.00 93.88 198 SER A CA 1
ATOM 1669 C C . SER A 1 198 ? -10.609 -7.040 -22.036 1.00 93.88 198 SER A C 1
ATOM 1671 O O . SER A 1 198 ? -11.607 -7.489 -21.470 1.00 93.88 198 SER A O 1
ATOM 1673 N N . GLN A 1 199 ? -9.553 -7.804 -22.323 1.00 91.88 199 GLN A N 1
ATOM 1674 C CA . GLN A 1 199 ? -9.526 -9.240 -22.051 1.00 91.88 199 GLN A CA 1
ATOM 1675 C C . GLN A 1 199 ? -9.504 -9.556 -20.548 1.00 91.88 199 GLN A C 1
ATOM 1677 O O . GLN A 1 199 ? -10.180 -10.474 -20.087 1.00 91.88 199 GLN A O 1
ATOM 1682 N N . CYS A 1 200 ? -8.739 -8.800 -19.764 1.00 91.12 200 CYS A N 1
ATOM 1683 C CA . CYS A 1 200 ? -8.588 -9.006 -18.328 1.00 91.12 200 CYS A CA 1
ATOM 1684 C C . CYS A 1 200 ? -9.896 -8.720 -17.582 1.00 91.12 200 CYS A C 1
ATOM 1686 O O . CYS A 1 200 ? -10.240 -9.451 -16.657 1.00 91.12 200 CYS A O 1
ATOM 1688 N N . LYS A 1 201 ? -10.663 -7.717 -18.026 1.00 91.19 201 LYS A N 1
ATOM 1689 C CA . LYS A 1 201 ? -12.006 -7.431 -17.514 1.00 91.19 201 LYS A CA 1
ATOM 1690 C C . LYS A 1 201 ? -12.954 -8.608 -17.744 1.00 91.19 201 LYS A C 1
ATOM 1692 O O . LYS A 1 201 ? -13.650 -9.001 -16.815 1.00 91.19 201 LYS A O 1
ATOM 1697 N N . ILE A 1 202 ? -12.950 -9.188 -18.949 1.00 90.56 202 ILE A N 1
ATOM 1698 C CA . ILE A 1 202 ? -13.759 -10.375 -19.283 1.00 90.56 202 ILE A CA 1
ATOM 1699 C C . ILE A 1 202 ? -13.367 -11.562 -18.394 1.00 90.56 202 ILE A C 1
ATOM 1701 O O . ILE A 1 202 ? -14.229 -12.278 -17.900 1.00 90.56 202 ILE A O 1
ATOM 1705 N N . ASN A 1 203 ? -12.072 -11.724 -18.124 1.00 88.06 203 ASN A N 1
ATOM 1706 C CA . ASN A 1 203 ? -11.550 -12.789 -17.269 1.00 88.06 203 ASN A CA 1
ATOM 1707 C C . ASN A 1 203 ? -11.699 -12.497 -15.759 1.00 88.06 203 ASN A C 1
ATOM 1709 O O . ASN A 1 203 ? -11.085 -13.183 -14.942 1.00 88.06 203 ASN A O 1
ATOM 1713 N N . GLY A 1 204 ? -12.428 -11.447 -15.361 1.00 85.25 204 GLY A N 1
ATOM 1714 C CA . GLY A 1 204 ? -12.621 -11.096 -13.951 1.00 85.25 204 GLY A CA 1
ATOM 1715 C C . GLY A 1 204 ? -11.327 -10.735 -13.209 1.00 85.25 204 GLY A C 1
ATOM 1716 O O . GLY A 1 204 ? -11.207 -10.985 -12.013 1.00 85.25 204 GLY A O 1
ATOM 1717 N N . GLY A 1 205 ? -10.325 -10.195 -13.908 1.00 83.56 205 GLY A N 1
ATOM 1718 C CA . GLY A 1 205 ? -9.022 -9.866 -13.326 1.00 83.56 205 GLY A CA 1
ATOM 1719 C C . GLY A 1 205 ? -8.077 -11.060 -13.162 1.00 83.56 205 GLY A C 1
ATOM 1720 O O . GLY A 1 205 ? -6.966 -10.882 -12.664 1.00 83.56 205 GLY A O 1
ATOM 1721 N N . GLN A 1 206 ? -8.475 -12.260 -13.589 1.00 83.81 206 GLN A N 1
ATOM 1722 C CA . GLN A 1 206 ? -7.629 -13.448 -13.519 1.00 83.81 206 GLN A CA 1
ATOM 1723 C C . GLN A 1 206 ? -6.712 -13.543 -14.744 1.00 83.81 206 GLN A C 1
ATOM 1725 O O . GLN A 1 206 ? -7.139 -13.368 -15.891 1.00 83.81 206 GLN A O 1
ATOM 1730 N N . ILE A 1 207 ? -5.432 -13.844 -14.509 1.00 76.19 207 ILE A N 1
ATOM 1731 C CA . ILE A 1 207 ? -4.495 -14.167 -15.587 1.00 76.19 207 ILE A CA 1
ATOM 1732 C C . ILE A 1 207 ? -4.696 -15.630 -15.975 1.00 76.19 207 ILE A C 1
ATOM 1734 O O . ILE A 1 207 ? -4.205 -16.543 -15.315 1.00 76.19 207 ILE A O 1
ATOM 1738 N N . ILE A 1 208 ? -5.410 -15.846 -17.077 1.00 74.62 208 ILE A N 1
ATOM 1739 C CA . ILE A 1 208 ? -5.599 -17.174 -17.658 1.00 74.62 208 ILE A CA 1
ATOM 1740 C C . ILE A 1 208 ? -4.387 -17.483 -18.539 1.00 74.62 208 ILE A C 1
ATOM 1742 O O . ILE A 1 208 ? -4.286 -16.996 -19.667 1.00 74.62 208 ILE A O 1
ATOM 1746 N N . LYS A 1 209 ? -3.461 -18.297 -18.029 1.00 73.50 209 LYS A N 1
ATOM 1747 C CA . LYS A 1 209 ? -2.386 -18.875 -18.842 1.00 73.50 209 LYS A CA 1
ATOM 1748 C C . LYS A 1 209 ? -2.970 -20.038 -19.642 1.00 73.50 209 LYS A C 1
ATOM 1750 O O . LYS A 1 209 ? -3.334 -21.061 -19.070 1.00 73.50 209 LYS A O 1
ATOM 1755 N N . LYS A 1 210 ? -3.098 -19.877 -20.959 1.00 69.44 210 LYS A N 1
ATOM 1756 C CA . LYS A 1 210 ? -3.489 -20.981 -21.843 1.00 69.44 210 LYS A CA 1
ATOM 1757 C C . LYS A 1 210 ? -2.245 -21.796 -22.175 1.00 69.44 210 LYS A C 1
ATOM 1759 O O . LYS A 1 210 ? -1.283 -21.242 -22.700 1.00 69.44 210 LYS A O 1
ATOM 1764 N N . VAL A 1 211 ? -2.270 -23.091 -21.873 1.00 65.38 211 VAL A N 1
ATOM 1765 C CA . VAL A 1 211 ? -1.241 -24.026 -22.340 1.00 65.38 211 VAL A CA 1
ATOM 1766 C C . VAL A 1 211 ? -1.435 -24.194 -23.842 1.00 65.38 211 VAL A C 1
ATOM 1768 O O . VAL A 1 211 ? -2.502 -24.626 -24.281 1.00 65.38 211 VAL A O 1
ATOM 1771 N N . LYS A 1 212 ? -0.430 -23.813 -24.631 1.00 62.56 212 LYS A N 1
ATOM 1772 C CA . LYS A 1 212 ? -0.382 -24.140 -26.053 1.00 62.56 212 LYS A CA 1
ATOM 1773 C C . LYS A 1 212 ? 0.439 -25.415 -26.184 1.00 62.56 212 LYS A C 1
ATOM 1775 O O . LYS A 1 212 ? 1.632 -25.397 -25.916 1.00 62.56 212 LYS A O 1
ATOM 1780 N N . LEU A 1 213 ? -0.228 -26.512 -26.521 1.00 63.69 213 LEU A N 1
ATOM 1781 C CA . LEU A 1 213 ? 0.454 -27.736 -26.919 1.00 63.69 213 LEU A CA 1
ATOM 1782 C C . LEU A 1 213 ? 0.952 -27.554 -28.352 1.00 63.69 213 LEU A C 1
ATOM 1784 O O . LEU A 1 213 ? 0.262 -26.927 -29.163 1.00 63.69 213 LEU A O 1
ATOM 1788 N N . ASP A 1 214 ? 2.132 -28.085 -28.650 1.00 62.03 214 ASP A N 1
ATOM 1789 C CA . ASP A 1 214 ? 2.611 -28.142 -30.026 1.00 62.03 214 ASP A CA 1
ATOM 1790 C C . ASP A 1 214 ? 1.630 -28.952 -30.879 1.00 62.03 214 ASP A C 1
ATOM 1792 O O . ASP A 1 214 ? 1.074 -29.961 -30.438 1.00 62.03 214 ASP A O 1
ATOM 1796 N N . GLU A 1 215 ? 1.394 -28.491 -32.109 1.00 65.25 215 GLU A N 1
ATOM 1797 C CA . GLU A 1 215 ? 0.421 -29.102 -33.026 1.00 65.25 215 GLU A CA 1
ATOM 1798 C C . GLU A 1 215 ? 0.788 -30.547 -33.388 1.00 65.25 215 GLU A C 1
ATOM 1800 O O . GLU A 1 215 ? -0.084 -31.333 -33.762 1.00 65.25 215 GLU A O 1
ATOM 1805 N N . GLN A 1 216 ? 2.065 -30.913 -33.246 1.00 64.81 216 GLN A N 1
ATOM 1806 C CA . GLN A 1 216 ? 2.555 -32.254 -33.510 1.00 64.81 216 GLN A CA 1
ATOM 1807 C C . GLN A 1 216 ? 3.375 -32.775 -32.322 1.00 64.81 216 GLN A C 1
ATOM 1809 O O . GLN A 1 216 ? 4.327 -32.114 -31.906 1.00 64.81 216 GLN A O 1
ATOM 1814 N N . PRO A 1 217 ? 3.068 -33.974 -31.791 1.00 60.69 217 PRO A N 1
ATOM 1815 C CA . PRO A 1 217 ? 3.950 -34.617 -30.830 1.00 60.69 217 PRO A CA 1
ATOM 1816 C C . PRO A 1 217 ? 5.294 -34.899 -31.509 1.00 60.69 217 PRO A C 1
ATOM 1818 O O . PRO A 1 217 ? 5.337 -35.527 -32.573 1.00 60.69 217 PRO A O 1
ATOM 1821 N N . PHE A 1 218 ? 6.394 -34.444 -30.906 1.00 58.78 218 PHE A N 1
ATOM 1822 C CA . PHE A 1 218 ? 7.727 -34.803 -31.380 1.00 58.78 218 PHE A CA 1
ATOM 1823 C C . PHE A 1 218 ? 7.872 -36.325 -31.389 1.00 58.78 218 PHE A C 1
ATOM 1825 O O . PHE A 1 218 ? 7.533 -37.011 -30.422 1.00 58.78 218 PHE A O 1
ATOM 1832 N N . GLN A 1 219 ? 8.391 -36.869 -32.491 1.00 58.94 219 GLN A N 1
ATOM 1833 C CA . GLN A 1 219 ? 8.797 -38.268 -32.513 1.00 58.94 219 GLN A CA 1
ATOM 1834 C C . GLN A 1 219 ? 9.873 -38.470 -31.444 1.00 58.94 219 GLN A C 1
ATOM 1836 O O . GLN A 1 219 ? 10.818 -37.685 -31.359 1.00 58.94 219 GLN A O 1
ATOM 1841 N N . TYR A 1 220 ? 9.741 -39.518 -30.628 1.00 64.25 220 TYR A N 1
ATOM 1842 C CA . TYR A 1 220 ? 10.767 -39.838 -29.644 1.00 64.25 220 TYR A CA 1
ATOM 1843 C C . TYR A 1 220 ? 12.061 -40.220 -30.362 1.00 64.25 220 TYR A C 1
ATOM 1845 O O . TYR A 1 220 ? 12.161 -41.321 -30.908 1.00 64.25 220 TYR A O 1
ATOM 1853 N N . VAL A 1 221 ? 13.060 -39.334 -30.359 1.00 69.44 221 VAL A N 1
ATOM 1854 C CA . VAL A 1 221 ? 14.384 -39.625 -30.924 1.00 69.44 221 VAL A CA 1
ATOM 1855 C C . VAL A 1 221 ? 15.441 -39.523 -29.816 1.00 69.44 221 VAL A C 1
ATOM 1857 O O . VAL A 1 221 ? 16.068 -38.474 -29.648 1.00 69.44 221 VAL A O 1
ATOM 1860 N N . PRO A 1 222 ? 15.682 -40.620 -29.068 1.00 65.62 222 PRO A N 1
ATOM 1861 C CA . PRO A 1 222 ? 16.593 -40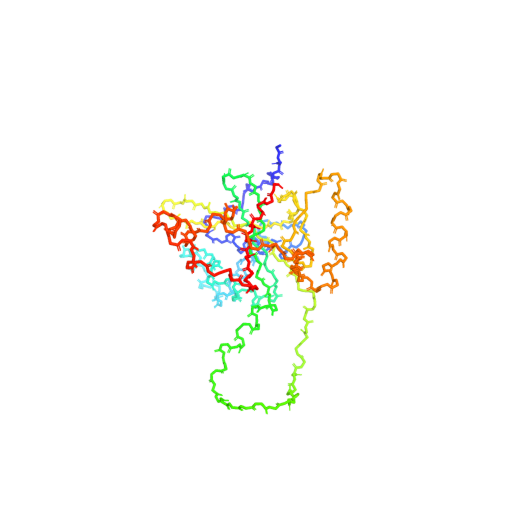.651 -27.914 1.00 65.62 222 PRO A CA 1
ATOM 1862 C C . PRO A 1 222 ? 18.009 -40.152 -28.229 1.00 65.62 222 PRO A C 1
ATOM 1864 O O . PRO A 1 222 ? 18.643 -39.495 -27.407 1.00 65.62 222 PRO A O 1
ATOM 1867 N N . HIS A 1 223 ? 18.469 -40.433 -29.450 1.00 64.44 223 HIS A N 1
ATOM 1868 C CA . HIS A 1 223 ? 19.760 -40.039 -30.017 1.00 64.44 223 HIS A CA 1
ATOM 1869 C C . HIS A 1 223 ? 19.953 -38.513 -30.090 1.00 64.44 223 HIS A C 1
ATOM 1871 O O . HIS A 1 223 ? 21.082 -38.040 -30.034 1.00 64.44 223 HIS A O 1
ATOM 1877 N N . ILE A 1 224 ? 18.861 -37.751 -30.229 1.00 66.38 224 ILE A N 1
ATOM 1878 C CA . ILE A 1 224 ? 18.870 -36.283 -30.337 1.00 66.38 224 ILE A CA 1
ATOM 1879 C C . ILE A 1 224 ? 18.581 -35.650 -28.969 1.00 66.38 224 ILE A C 1
ATOM 1881 O O . ILE A 1 224 ? 19.218 -34.671 -28.591 1.00 66.38 224 ILE A O 1
ATOM 1885 N N . GLN A 1 225 ? 17.671 -36.244 -28.191 1.00 65.81 225 GLN A N 1
ATOM 1886 C CA . GLN A 1 225 ? 17.197 -35.705 -26.908 1.00 65.81 225 GLN A CA 1
ATOM 1887 C C . GLN A 1 225 ? 18.084 -36.044 -25.693 1.00 65.81 225 GLN A C 1
ATOM 1889 O O . GLN A 1 225 ? 17.657 -35.853 -24.559 1.00 65.81 225 GLN A O 1
ATOM 1894 N N . ARG A 1 226 ? 19.314 -36.539 -25.902 1.00 67.50 226 ARG A N 1
ATOM 1895 C CA . ARG A 1 226 ? 20.285 -36.859 -24.830 1.00 67.50 226 ARG A CA 1
ATOM 1896 C C . ARG A 1 226 ? 19.710 -37.759 -23.723 1.00 67.50 226 ARG A C 1
ATOM 1898 O O . ARG A 1 226 ? 19.968 -37.541 -22.544 1.00 67.50 226 ARG A O 1
ATOM 1905 N N . ASN A 1 227 ? 18.933 -38.779 -24.086 1.00 76.50 227 ASN A N 1
ATOM 1906 C CA . ASN A 1 227 ? 18.371 -39.693 -23.092 1.00 76.50 227 ASN A CA 1
ATOM 1907 C C . ASN A 1 227 ? 19.484 -40.508 -22.392 1.00 76.50 227 ASN A C 1
ATOM 1909 O O . ASN A 1 227 ? 20.202 -41.271 -23.044 1.00 76.50 227 ASN A O 1
ATOM 1913 N N . GLU A 1 228 ? 19.595 -40.383 -21.066 1.00 82.19 228 GLU A N 1
ATOM 1914 C CA . GLU A 1 228 ? 20.641 -41.037 -20.262 1.00 82.19 228 GLU A CA 1
ATOM 1915 C C . GLU A 1 228 ? 20.565 -42.571 -20.311 1.00 82.19 228 GLU A C 1
ATOM 1917 O O . GLU A 1 228 ? 21.591 -43.249 -20.385 1.00 82.19 228 GLU A O 1
ATOM 1922 N N . THR A 1 229 ? 19.355 -43.138 -20.348 1.00 80.25 229 THR A N 1
ATOM 1923 C CA . THR A 1 229 ? 19.137 -44.588 -20.459 1.00 80.25 229 THR A CA 1
ATOM 1924 C C . THR A 1 229 ? 19.619 -45.124 -21.807 1.00 80.25 229 THR A C 1
ATOM 1926 O O . THR A 1 229 ? 20.274 -46.165 -21.860 1.00 80.25 229 THR A O 1
ATOM 1929 N N . TYR A 1 230 ? 19.348 -44.407 -22.901 1.00 82.19 230 TYR A N 1
ATOM 1930 C CA . TYR A 1 230 ? 19.853 -44.770 -24.226 1.00 82.19 230 TYR A CA 1
ATOM 1931 C C . TYR A 1 230 ? 21.384 -44.668 -24.289 1.00 82.19 230 TYR A C 1
ATOM 1933 O O . TYR A 1 230 ? 22.035 -45.583 -24.793 1.00 82.19 230 TYR A O 1
ATOM 1941 N N . ALA A 1 231 ? 21.970 -43.604 -23.726 1.00 81.75 231 ALA A N 1
ATOM 1942 C CA . ALA A 1 231 ? 23.421 -43.429 -23.663 1.00 81.75 231 ALA A CA 1
ATOM 1943 C C . ALA A 1 231 ? 24.111 -44.563 -22.882 1.00 81.75 231 ALA A C 1
ATOM 1945 O O . ALA A 1 231 ? 25.111 -45.114 -23.345 1.00 81.75 231 ALA A O 1
ATOM 1946 N N . TYR A 1 232 ? 23.540 -44.970 -21.743 1.00 86.75 232 TYR A N 1
ATOM 1947 C CA . TYR A 1 232 ? 24.023 -46.105 -20.956 1.00 86.75 232 TYR A CA 1
ATOM 1948 C C . TYR A 1 232 ? 23.972 -47.425 -21.741 1.00 86.75 232 TYR A C 1
ATOM 1950 O O . TYR A 1 232 ? 24.956 -48.166 -21.776 1.00 86.75 232 TYR A O 1
ATOM 1958 N N . LEU A 1 233 ? 22.852 -47.720 -22.408 1.00 87.50 233 LEU A N 1
ATOM 1959 C CA . LEU A 1 233 ? 22.706 -48.945 -23.201 1.00 87.50 233 LEU A CA 1
ATOM 1960 C C . LEU A 1 233 ? 23.637 -48.960 -24.421 1.00 87.50 233 LEU A C 1
ATOM 1962 O O . LEU A 1 233 ? 24.166 -50.016 -24.765 1.00 87.50 233 LEU A O 1
ATOM 1966 N N . LEU A 1 234 ? 23.884 -47.803 -25.041 1.00 85.81 234 LEU A N 1
ATOM 1967 C CA . LEU A 1 234 ? 24.848 -47.660 -26.132 1.00 85.81 234 LEU A CA 1
ATOM 1968 C C . LEU A 1 234 ? 26.280 -47.948 -25.662 1.00 85.81 234 LEU A C 1
ATOM 1970 O O . LEU A 1 234 ? 26.977 -48.732 -26.302 1.00 85.81 234 LEU A O 1
ATOM 1974 N N . ALA A 1 235 ? 26.694 -47.386 -24.521 1.00 88.50 235 ALA A N 1
ATOM 1975 C CA . ALA A 1 235 ? 28.024 -47.609 -23.949 1.00 88.50 235 ALA A CA 1
ATOM 1976 C C . ALA A 1 235 ? 28.290 -49.082 -23.583 1.00 88.50 235 ALA A C 1
ATOM 1978 O O . ALA A 1 235 ? 29.433 -49.531 -23.607 1.00 88.50 235 ALA A O 1
ATOM 1979 N N . ASN A 1 236 ? 27.234 -49.843 -23.281 1.00 92.12 236 ASN A N 1
ATOM 1980 C CA . ASN A 1 236 ? 27.313 -51.254 -22.904 1.00 92.12 236 ASN A CA 1
ATOM 1981 C C . ASN A 1 236 ? 26.942 -52.220 -24.048 1.00 92.12 236 ASN A C 1
ATOM 1983 O O . ASN A 1 236 ? 26.712 -53.401 -23.795 1.00 92.12 236 ASN A O 1
ATOM 1987 N N . ASN A 1 237 ? 26.865 -51.747 -25.302 1.00 89.44 237 ASN A N 1
ATOM 1988 C CA . ASN A 1 237 ? 26.464 -52.542 -26.477 1.00 89.44 237 ASN A CA 1
ATOM 1989 C C . ASN A 1 237 ? 25.113 -53.279 -26.315 1.00 89.44 237 ASN A C 1
ATOM 1991 O O . ASN A 1 237 ? 24.874 -54.316 -26.930 1.00 89.44 237 ASN A O 1
ATOM 1995 N N . ALA A 1 238 ? 24.209 -52.735 -25.499 1.00 90.69 238 ALA A N 1
ATOM 1996 C CA . ALA A 1 238 ? 22.919 -53.320 -25.139 1.00 90.69 238 ALA A CA 1
ATOM 1997 C C . ALA A 1 238 ? 21.732 -52.557 -25.759 1.00 90.69 238 ALA A C 1
ATOM 1999 O O . ALA A 1 238 ? 20.616 -52.595 -25.243 1.00 90.69 238 ALA A O 1
ATOM 2000 N N . THR A 1 239 ? 21.943 -51.866 -26.885 1.00 83.62 239 THR A N 1
ATOM 2001 C CA . THR A 1 239 ? 20.934 -51.008 -27.539 1.00 83.62 239 THR A CA 1
ATOM 2002 C C . THR A 1 239 ? 19.644 -51.739 -27.911 1.00 83.62 239 THR A C 1
ATOM 2004 O O . THR A 1 239 ? 18.582 -51.126 -27.905 1.00 83.62 239 THR A O 1
ATOM 2007 N N . GLN A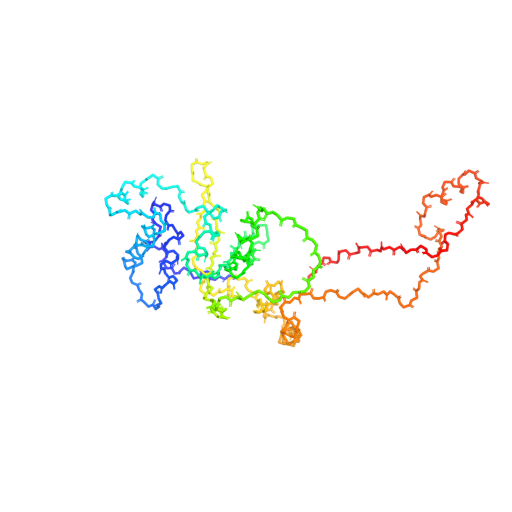 1 240 ? 19.698 -53.053 -28.156 1.00 85.31 240 GLN A N 1
ATOM 2008 C CA . GLN A 1 240 ? 18.518 -53.883 -28.444 1.00 85.31 240 GLN A CA 1
ATOM 2009 C C . GLN A 1 240 ? 17.516 -53.964 -27.280 1.00 85.31 240 GLN A C 1
ATOM 2011 O O . GLN A 1 240 ? 16.353 -54.298 -27.490 1.00 85.31 240 GLN A O 1
ATOM 2016 N N . GLN A 1 241 ? 17.950 -53.667 -26.052 1.00 84.88 241 GLN A N 1
ATOM 2017 C CA . GLN A 1 241 ? 17.075 -53.631 -24.877 1.00 84.88 241 GLN A CA 1
ATOM 2018 C C . GLN A 1 241 ? 16.263 -52.334 -24.801 1.00 84.88 241 GLN A C 1
ATOM 2020 O O . GLN A 1 241 ? 15.293 -52.257 -24.044 1.00 84.88 241 GLN A O 1
ATOM 2025 N N . PHE A 1 242 ? 16.638 -51.317 -25.583 1.00 81.94 242 PHE A N 1
ATOM 2026 C CA . PHE A 1 242 ? 15.919 -50.058 -25.616 1.00 81.94 242 PHE A CA 1
ATOM 2027 C C . PHE A 1 242 ? 14.559 -50.246 -26.292 1.00 81.94 242 PHE A C 1
ATOM 2029 O O . PHE A 1 242 ? 14.471 -50.527 -27.488 1.00 81.94 242 PHE A O 1
ATOM 2036 N N . LYS A 1 243 ? 13.480 -50.056 -25.532 1.00 72.38 243 LYS A N 1
ATOM 2037 C CA . LYS A 1 243 ? 12.118 -50.015 -26.068 1.00 72.38 243 LYS A CA 1
ATOM 2038 C C . LYS A 1 243 ? 11.686 -48.554 -26.172 1.00 72.38 243 LYS A C 1
ATOM 2040 O O . LYS A 1 243 ? 11.688 -47.875 -25.146 1.00 72.38 243 LYS A O 1
ATOM 2045 N N . PRO A 1 244 ? 11.319 -48.055 -27.367 1.00 65.06 244 PRO A N 1
ATOM 2046 C CA . PRO A 1 244 ? 10.773 -46.714 -27.494 1.00 65.06 244 PRO A CA 1
ATOM 2047 C C . PRO A 1 244 ? 9.525 -46.598 -26.622 1.00 65.06 244 PRO A C 1
ATOM 2049 O O . PRO A 1 244 ? 8.556 -47.333 -26.820 1.00 65.06 244 PRO A O 1
ATOM 2052 N N . THR A 1 245 ? 9.540 -45.684 -25.657 1.00 64.75 245 THR A N 1
ATOM 2053 C CA . THR A 1 245 ? 8.331 -45.335 -24.919 1.00 64.75 245 THR A CA 1
ATOM 2054 C C . THR A 1 245 ? 7.410 -44.608 -25.888 1.00 64.75 245 THR A C 1
ATOM 2056 O O . THR A 1 245 ? 7.676 -43.476 -26.284 1.00 64.75 245 THR A O 1
ATOM 2059 N N . GLN A 1 246 ? 6.352 -45.273 -26.340 1.00 57.41 246 GLN A N 1
ATOM 2060 C CA . GLN A 1 246 ? 5.303 -44.607 -27.104 1.00 57.41 246 GLN A CA 1
ATOM 2061 C C . GLN A 1 246 ? 4.453 -43.780 -26.126 1.00 57.41 246 GLN A C 1
ATOM 2063 O O . GLN A 1 246 ? 4.165 -44.245 -25.026 1.00 57.41 246 GLN A O 1
ATOM 2068 N N . TYR A 1 247 ? 4.061 -42.565 -26.525 1.00 58.50 247 TYR A N 1
ATOM 2069 C CA . TYR A 1 247 ? 3.165 -41.665 -25.771 1.00 58.50 247 TYR A CA 1
ATOM 2070 C C . TYR A 1 247 ? 3.717 -41.006 -24.494 1.00 58.50 247 TYR A C 1
ATOM 2072 O O . TYR A 1 247 ? 2.932 -40.616 -23.632 1.00 58.50 247 TYR A O 1
ATOM 2080 N N . TYR A 1 248 ? 5.033 -40.835 -24.343 1.00 59.19 248 TYR A N 1
ATOM 2081 C CA . TYR A 1 248 ? 5.553 -40.025 -23.235 1.00 59.19 248 TYR A CA 1
ATOM 2082 C C . TYR A 1 248 ? 5.578 -38.536 -23.627 1.00 59.19 248 TYR A C 1
ATOM 2084 O O . TYR A 1 248 ? 5.983 -38.172 -24.730 1.00 59.19 248 TYR A O 1
ATOM 2092 N N . ILE A 1 249 ? 5.087 -37.679 -22.733 1.00 59.69 249 ILE A N 1
ATOM 2093 C CA . ILE A 1 249 ? 5.072 -36.226 -22.917 1.00 59.69 249 ILE A CA 1
ATOM 2094 C C . ILE A 1 249 ? 6.362 -35.684 -22.301 1.00 59.69 249 ILE A C 1
ATOM 2096 O O . ILE A 1 249 ? 6.572 -35.819 -21.096 1.00 59.69 249 ILE A O 1
ATOM 2100 N N . THR A 1 250 ? 7.232 -35.074 -23.106 1.00 54.28 250 THR A N 1
ATOM 2101 C CA . THR A 1 250 ? 8.316 -34.235 -22.581 1.00 54.28 250 THR A CA 1
ATOM 2102 C C . THR A 1 250 ? 7.751 -32.849 -22.318 1.00 54.28 250 THR A C 1
ATOM 2104 O O . THR A 1 250 ? 7.426 -32.131 -23.261 1.00 54.28 250 THR A O 1
ATOM 2107 N 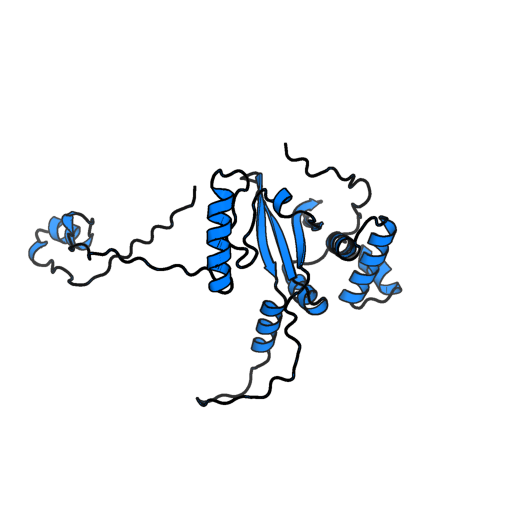N . TYR A 1 251 ? 7.604 -32.479 -21.048 1.00 55.41 251 TYR A N 1
ATOM 2108 C CA . TYR A 1 251 ? 7.327 -31.095 -20.684 1.00 55.41 251 TYR A CA 1
ATOM 2109 C C . TYR A 1 251 ? 8.644 -30.326 -20.702 1.00 55.41 251 TYR A C 1
ATOM 2111 O O . TYR A 1 251 ? 9.532 -30.633 -19.909 1.00 55.41 251 TYR A O 1
ATOM 2119 N N . ASP A 1 252 ? 8.764 -29.346 -21.594 1.00 45.03 252 ASP A N 1
ATOM 2120 C CA . ASP A 1 252 ? 9.796 -28.323 -21.476 1.00 45.03 252 ASP A CA 1
ATOM 2121 C C . ASP A 1 252 ? 9.199 -27.138 -20.714 1.00 45.03 252 ASP A C 1
ATOM 2123 O O . ASP A 1 252 ? 8.297 -26.449 -21.197 1.00 45.03 252 ASP A O 1
ATOM 2127 N N . PHE A 1 253 ? 9.621 -26.961 -19.463 1.00 47.72 253 PHE A N 1
ATOM 2128 C CA . PHE A 1 253 ? 9.219 -25.811 -18.663 1.00 47.72 253 PHE A CA 1
ATOM 2129 C C . PHE A 1 253 ? 10.221 -24.684 -18.895 1.00 47.72 253 PHE A C 1
ATOM 2131 O O . PHE A 1 253 ? 11.049 -24.391 -18.035 1.00 47.72 253 PHE A O 1
ATOM 2138 N N . GLU A 1 254 ? 10.131 -24.021 -20.045 1.00 48.97 254 GLU A N 1
ATOM 2139 C CA . GLU A 1 254 ? 10.854 -22.770 -20.242 1.00 48.97 254 GLU A CA 1
ATOM 2140 C C . GLU A 1 254 ? 10.148 -21.652 -19.462 1.00 48.97 254 GLU A C 1
ATOM 2142 O O . GLU A 1 254 ? 9.091 -21.136 -19.843 1.00 48.97 254 GLU A O 1
ATOM 2147 N N . THR A 1 255 ? 10.732 -21.249 -18.335 1.00 51.31 255 THR A N 1
ATOM 2148 C CA . THR A 1 255 ? 10.407 -19.958 -17.730 1.00 51.31 255 THR A CA 1
ATOM 2149 C C . THR A 1 255 ? 11.076 -18.878 -18.566 1.00 51.31 255 THR A C 1
ATOM 2151 O O . THR A 1 255 ? 12.252 -18.578 -18.382 1.00 51.31 255 THR A O 1
ATOM 2154 N N . VAL A 1 256 ? 10.337 -18.304 -19.515 1.00 48.47 256 VAL A N 1
ATOM 2155 C CA . VAL A 1 256 ? 10.833 -17.157 -20.277 1.00 48.47 256 VAL A CA 1
ATOM 2156 C C . VAL A 1 256 ? 10.900 -15.958 -19.333 1.00 48.47 256 VAL A C 1
ATOM 2158 O O . VAL A 1 256 ? 9.870 -15.376 -18.974 1.00 48.47 256 VAL A O 1
ATOM 2161 N N . GLU A 1 257 ? 12.109 -15.602 -18.903 1.00 46.09 257 GLU A N 1
ATOM 2162 C CA . GLU A 1 257 ? 12.356 -14.317 -18.256 1.00 46.09 257 GLU A CA 1
ATOM 2163 C C . GLU A 1 257 ? 12.035 -13.212 -19.266 1.00 46.09 257 GLU A C 1
ATOM 2165 O O . GLU A 1 257 ? 12.545 -13.188 -20.391 1.00 46.09 257 GLU A O 1
ATOM 2170 N N . ARG A 1 258 ? 11.113 -12.321 -18.895 1.00 46.06 258 ARG A N 1
ATOM 2171 C CA . ARG A 1 258 ? 10.746 -11.184 -19.739 1.00 46.06 258 ARG A CA 1
ATOM 2172 C C . ARG A 1 258 ? 11.916 -10.199 -19.760 1.00 46.06 258 ARG A C 1
ATOM 2174 O O . ARG A 1 258 ? 12.279 -9.685 -18.707 1.00 46.06 258 ARG A O 1
ATOM 2181 N N . LYS A 1 259 ? 12.473 -9.963 -20.952 1.00 40.19 259 LYS A N 1
ATOM 2182 C CA . LYS A 1 259 ? 13.332 -8.803 -21.235 1.00 40.19 259 LYS A CA 1
ATOM 2183 C C . LYS A 1 259 ? 12.551 -7.500 -21.130 1.00 40.19 259 LYS A C 1
ATOM 2185 O O . LYS A 1 259 ? 11.342 -7.529 -21.460 1.00 40.19 259 LYS A O 1
#

Radius of gyration: 27.14 Å; chains: 1; bounding box: 58×76×63 Å

pLDDT: mean 77.58, std 20.72, range [23.55, 96.62]